Protein AF-A0A3R6RP19-F1 (afdb_monomer)

Radius of gyration: 42.98 Å; Cα contacts (8 Å, |Δi|>4): 257; chains: 1; bounding box: 66×77×139 Å

Mean predicted aligned error: 19.41 Å

Secondary structure (DSSP, 8-state):
-----------------------------------------S--S------S-------HHHHHHHHHHHHHHHHHHHHHHHHHHHHHHHHHHHHHHHHHHHHHHT-S-SSTT--EEEEEEEEEE--S-TTS----EEEEEEEEEE----S-GGGG-SS---EEEE-TT-SEEES-TT-TTTS--EEEEEGGGTTT-B-TTSPBPEE-TTT-TTPPP-SEEEEESS-SEEBS-TT-TTT----EEEEGGGSTTPEEPHHHH--

Sequence (263 aa):
MVFIWSGHMDMSKQKERHGGRLFCRCEKYKKGVQTSRRLWRLQKVVSRRVCLCVFQRGSLTLETSLVLPFLLCAVTAMLYVFVMTGFQAEKYRTLTQQAQTLAVTVGQGADEGDPYTRLYAYDQVTLPFAAFSFGSRSVVQRVVVRDWVGYTGESFSGDGEIFVYVTPKGEVYHRSRDCRYLNVSIQSIAAGQLDAARNWDGSRYTACVYCVKKEKPGAMVYITNYGTNYHNRKTCRGLKRTVMAIPYSQTGGMRCCQGCGGS

Foldseek 3Di:
DDDDDDDDDDDDDDDDDDDDDDDDDDDDDDDDDDDDDDDPPPDPDDDPPPDPPPPPPDDPVVVCVVVVVVVVVVVVVVVQVVVVVVVVVVVVVVQQVVLQVCLEPVADPPDPPAQKDKDKDWDFDDRPPCVDVPDTDIDIDMDIDGHDNDVDVVVPPPDPFQKWKDFPPDLAIASDCCQPVNDWPKDKDAPVCQQVDAAPVRAGADADVFACVVNDADRIWIDTNHDNYIHNDCPTPVRDTDMDIDGPVPSPPRHHDPSRVVD

Solvent-accessible surface area (backbone atoms only — not comparable to full-atom values): 17245 Å² total; per-residue (Å²): 142,83,89,85,83,87,83,85,87,82,91,83,89,86,90,85,92,84,90,81,89,82,90,83,90,86,84,91,84,85,89,85,89,78,88,83,88,88,87,77,83,91,81,91,76,87,82,84,79,76,75,91,76,76,83,69,84,70,56,74,65,60,59,47,65,59,48,51,60,54,50,51,49,51,53,52,50,53,52,49,53,50,55,52,52,52,56,51,50,54,58,51,48,55,54,46,51,51,41,52,51,46,17,60,70,65,57,72,36,100,47,102,81,45,62,51,37,73,45,78,47,81,43,72,51,68,62,95,63,65,90,51,88,68,70,75,44,81,45,79,47,78,45,79,37,69,39,51,77,74,89,44,84,70,78,44,73,75,62,93,66,56,60,28,37,34,35,96,88,52,70,42,36,27,70,50,76,74,36,70,93,68,41,80,60,76,46,81,44,48,46,88,49,49,85,75,44,56,25,81,87,68,45,66,61,41,80,26,78,84,63,30,74,89,56,77,84,40,75,50,28,36,37,33,56,80,49,56,43,35,31,57,46,92,81,30,75,90,74,51,78,68,77,44,80,42,50,55,90,72,51,80,82,48,45,68,29,73,89,50,61,82,109

pLDDT: mean 72.11, std 21.82, range [26.36, 93.94]

Structure (mmCIF, N/CA/C/O backbone):
data_AF-A0A3R6RP19-F1
#
_entry.id   AF-A0A3R6RP19-F1
#
loop_
_atom_site.group_PDB
_atom_site.id
_atom_site.type_symbol
_atom_site.label_atom_id
_atom_site.label_alt_id
_atom_site.label_comp_id
_atom_site.label_asym_id
_atom_site.label_entity_id
_atom_site.label_seq_id
_atom_site.pdbx_PDB_ins_code
_atom_site.Cartn_x
_atom_site.Cartn_y
_atom_site.Cartn_z
_atom_site.occupancy
_atom_site.B_iso_or_equiv
_atom_site.auth_seq_id
_atom_site.auth_comp_id
_atom_site.auth_asym_id
_atom_site.auth_atom_id
_atom_site.pdbx_PDB_model_num
ATOM 1 N N . MET A 1 1 ? 0.968 52.506 29.908 1.00 38.78 1 MET A N 1
ATOM 2 C CA . MET A 1 1 ? 0.495 51.419 30.791 1.00 38.78 1 MET A CA 1
ATOM 3 C C . MET A 1 1 ? 0.965 50.108 30.195 1.00 38.78 1 MET A C 1
ATOM 5 O O . MET A 1 1 ? 0.401 49.649 29.216 1.00 38.78 1 MET A O 1
ATOM 9 N N . VAL A 1 2 ? 2.073 49.592 30.716 1.00 32.09 2 VAL A N 1
ATOM 10 C CA 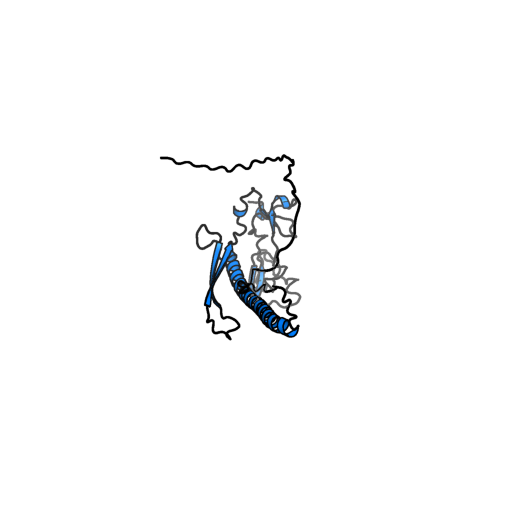. VAL A 1 2 ? 2.720 48.351 30.285 1.00 32.09 2 VAL A CA 1
ATOM 11 C C . VAL A 1 2 ? 2.847 47.527 31.558 1.00 32.09 2 VAL A C 1
ATOM 13 O O . VAL A 1 2 ? 3.563 47.934 32.469 1.00 32.09 2 VAL A O 1
ATOM 16 N N . PHE A 1 3 ? 2.090 46.438 31.660 1.00 31.00 3 PHE A N 1
ATOM 17 C CA . PHE A 1 3 ? 2.206 45.487 32.760 1.00 31.00 3 PHE A CA 1
ATOM 18 C C . PHE A 1 3 ? 2.910 44.242 32.228 1.00 31.00 3 PHE A C 1
ATOM 20 O O . PHE A 1 3 ? 2.330 43.437 31.507 1.00 31.00 3 PHE A O 1
ATOM 27 N N . ILE A 1 4 ? 4.195 44.146 32.561 1.00 35.00 4 ILE A N 1
ATOM 28 C CA . ILE A 1 4 ? 5.025 42.952 32.432 1.00 35.00 4 ILE A CA 1
ATOM 29 C C . ILE A 1 4 ? 4.955 42.249 33.786 1.00 35.00 4 ILE A C 1
ATOM 31 O O . ILE A 1 4 ? 5.292 42.854 34.804 1.00 35.00 4 ILE A O 1
ATOM 35 N N . TRP A 1 5 ? 4.554 40.980 33.809 1.00 29.28 5 TRP A N 1
ATOM 36 C CA . TRP A 1 5 ? 4.794 40.122 34.965 1.00 29.28 5 TRP A CA 1
ATOM 37 C C . TRP A 1 5 ? 5.275 38.750 34.497 1.00 29.28 5 TRP A C 1
ATOM 39 O O . TRP A 1 5 ? 4.495 37.883 34.112 1.00 29.28 5 TRP A O 1
ATOM 49 N N . SER A 1 6 ? 6.601 38.603 34.498 1.00 32.41 6 SER A N 1
ATOM 50 C CA . SER A 1 6 ? 7.308 37.328 34.427 1.00 32.41 6 SER A CA 1
ATOM 51 C C . SER A 1 6 ? 7.420 36.767 35.843 1.00 32.41 6 SER A C 1
ATOM 53 O O . SER A 1 6 ? 8.033 37.393 36.705 1.00 32.41 6 SER A O 1
ATOM 55 N N . GLY A 1 7 ? 6.837 35.593 36.080 1.00 32.16 7 GLY A N 1
ATOM 56 C CA . GLY A 1 7 ? 6.956 34.843 37.330 1.00 32.16 7 GLY A CA 1
ATOM 57 C C . GLY A 1 7 ? 7.737 33.554 37.107 1.00 32.16 7 GLY A C 1
ATOM 58 O O . GLY A 1 7 ? 7.168 32.537 36.726 1.00 32.16 7 GLY A O 1
ATOM 59 N N . HIS A 1 8 ? 9.046 33.627 37.328 1.00 30.91 8 HIS A N 1
ATOM 60 C CA . HIS A 1 8 ? 9.989 32.515 37.396 1.00 30.91 8 HIS A CA 1
ATOM 61 C C . HIS A 1 8 ? 9.826 31.825 38.763 1.00 30.91 8 HIS A C 1
ATOM 63 O O . HIS A 1 8 ? 10.010 32.467 39.794 1.00 30.91 8 HIS A O 1
ATOM 69 N N . MET A 1 9 ? 9.464 30.538 38.793 1.00 31.91 9 MET A N 1
ATOM 70 C CA . MET A 1 9 ? 9.495 29.722 40.017 1.00 31.91 9 MET A CA 1
ATOM 71 C C . MET A 1 9 ? 10.828 28.984 40.072 1.00 31.91 9 MET A C 1
ATOM 73 O O . MET A 1 9 ? 11.139 28.186 39.191 1.00 31.91 9 MET A O 1
ATOM 77 N N . ASP A 1 10 ? 11.618 29.315 41.085 1.00 32.62 10 ASP A N 1
ATOM 78 C CA . ASP A 1 10 ? 12.931 28.748 41.361 1.00 32.62 10 ASP A CA 1
ATOM 79 C C . ASP A 1 10 ? 12.809 27.728 42.504 1.00 32.62 10 ASP A C 1
ATOM 81 O O . ASP A 1 10 ? 12.126 27.968 43.504 1.00 32.62 10 ASP A O 1
ATOM 85 N N . MET A 1 11 ? 13.428 26.560 42.335 1.00 33.34 11 MET A N 1
ATOM 86 C CA . MET A 1 11 ? 13.422 25.460 43.300 1.00 33.34 11 MET A CA 1
ATOM 87 C C . MET A 1 11 ? 14.771 25.398 44.013 1.00 33.34 11 MET A C 1
ATOM 89 O O . MET A 1 11 ? 15.749 24.906 43.452 1.00 33.34 11 MET A O 1
ATOM 93 N N . SER A 1 12 ? 14.816 25.803 45.283 1.00 34.00 12 SER A N 1
ATOM 94 C CA . SER A 1 12 ? 15.999 25.648 46.136 1.00 34.00 12 SER A CA 1
ATOM 95 C C . SER A 1 12 ? 15.703 24.865 47.427 1.00 34.00 12 SER A C 1
ATOM 97 O O . SER A 1 12 ? 14.666 24.999 48.073 1.00 34.00 12 SER A O 1
ATOM 99 N N . LYS A 1 13 ? 16.639 23.962 47.746 1.00 36.19 13 LYS A N 1
ATOM 100 C CA . LYS A 1 13 ? 16.716 23.046 48.901 1.00 36.19 13 LYS A CA 1
ATOM 101 C C . LYS A 1 13 ? 17.296 23.727 50.153 1.00 36.19 13 LYS A C 1
ATOM 103 O O . LYS A 1 13 ? 18.247 24.477 50.001 1.00 36.19 13 LYS A O 1
ATOM 108 N N . GLN A 1 14 ? 16.893 23.270 51.353 1.00 31.48 14 GLN A N 1
ATOM 109 C CA . GLN A 1 14 ? 17.701 22.927 52.571 1.00 31.48 14 GLN A CA 1
ATOM 110 C C . GLN A 1 14 ? 16.718 22.712 53.754 1.00 31.48 14 GLN A C 1
ATOM 112 O O . GLN A 1 14 ? 15.735 23.434 53.819 1.00 31.48 14 GLN A O 1
ATOM 117 N N . LYS A 1 15 ? 16.707 21.687 54.633 1.00 29.16 15 LYS A N 1
ATOM 118 C CA . LYS A 1 15 ? 17.634 20.873 55.472 1.00 29.16 15 LYS A CA 1
ATOM 119 C C . LYS A 1 15 ? 17.877 21.431 56.905 1.00 29.16 15 LYS A C 1
ATOM 121 O O . LYS A 1 15 ? 18.399 22.522 57.047 1.00 29.16 15 LYS A O 1
ATOM 126 N N . GLU A 1 16 ? 17.618 20.548 57.893 1.00 30.91 16 GLU A N 1
ATOM 127 C CA . GLU A 1 16 ? 18.016 20.479 59.337 1.00 30.91 16 GLU A CA 1
ATOM 128 C C . GLU A 1 16 ? 17.039 21.070 60.383 1.00 30.91 16 GLU A C 1
ATOM 130 O O . GLU A 1 16 ? 16.573 22.185 60.223 1.00 30.91 16 GLU A O 1
ATOM 135 N N . ARG A 1 17 ? 16.455 20.317 61.344 1.00 30.88 17 ARG A N 1
ATOM 136 C CA . ARG A 1 17 ? 16.905 19.520 62.532 1.00 30.88 17 ARG A CA 1
ATOM 137 C C . ARG A 1 17 ? 17.473 20.355 63.699 1.00 30.88 17 ARG A C 1
ATOM 139 O O . ARG A 1 17 ? 18.487 20.997 63.510 1.00 30.88 17 ARG A O 1
ATOM 146 N N . HIS A 1 18 ? 16.857 20.249 64.892 1.00 30.84 18 HIS A N 1
ATOM 147 C CA . HIS A 1 18 ? 17.431 20.050 66.255 1.00 30.84 18 HIS A CA 1
ATOM 148 C C . HIS A 1 18 ? 16.372 20.388 67.335 1.00 30.84 18 HIS A C 1
ATOM 150 O O . HIS A 1 18 ? 15.745 21.433 67.261 1.00 30.84 18 HIS A O 1
ATOM 156 N N . GLY A 1 19 ? 16.003 19.460 68.234 1.00 27.56 19 GLY A N 1
ATOM 157 C CA . GLY A 1 19 ? 16.476 19.377 69.639 1.00 27.56 19 GLY A CA 1
ATOM 158 C C . GLY A 1 19 ? 15.313 19.770 70.579 1.00 27.56 19 GLY A C 1
ATOM 159 O O . GLY A 1 19 ? 14.491 20.574 70.182 1.00 27.56 19 GLY A O 1
ATOM 160 N N . GLY A 1 20 ? 15.057 19.261 71.784 1.00 28.67 20 GLY A N 1
ATOM 161 C CA . GLY A 1 20 ? 15.693 18.343 72.722 1.00 28.67 20 GLY A CA 1
ATOM 162 C C . GLY A 1 20 ? 14.785 18.259 73.976 1.00 28.67 20 GLY A C 1
ATOM 163 O O . GLY A 1 20 ? 13.906 19.091 74.172 1.00 28.67 20 GLY A O 1
ATOM 164 N N . ARG A 1 21 ? 14.968 17.210 74.787 1.00 29.67 21 ARG A N 1
ATOM 165 C CA . ARG A 1 21 ? 14.274 16.894 76.059 1.00 29.67 21 ARG A CA 1
ATOM 166 C C . ARG A 1 21 ? 14.406 17.994 77.130 1.00 29.67 21 ARG A C 1
ATOM 168 O O . ARG A 1 21 ? 15.462 18.603 77.174 1.00 29.67 21 ARG A O 1
ATOM 175 N N . LEU A 1 22 ? 13.458 18.079 78.083 1.00 28.66 22 LEU A N 1
ATOM 176 C CA . LEU A 1 22 ? 13.663 17.853 79.540 1.00 28.66 22 LEU A CA 1
ATOM 177 C C . LEU A 1 22 ? 12.384 18.120 80.385 1.00 28.66 22 LEU A C 1
ATOM 179 O O . LEU A 1 22 ? 11.788 19.183 80.310 1.00 28.66 22 LEU A O 1
ATOM 183 N N . PHE A 1 23 ? 12.000 17.096 81.163 1.00 26.88 23 PHE A N 1
ATOM 184 C CA . PHE A 1 23 ? 11.537 17.067 82.570 1.00 26.88 23 PHE A CA 1
ATOM 185 C C . PHE A 1 23 ? 10.756 18.233 83.223 1.00 26.88 23 PHE A C 1
ATOM 187 O O . PHE A 1 23 ? 11.254 19.347 83.309 1.00 26.88 23 PHE A O 1
ATOM 194 N N . CYS A 1 24 ? 9.623 17.891 83.867 1.00 26.36 24 CYS A N 1
ATOM 195 C CA . CYS A 1 24 ? 9.337 17.985 85.326 1.00 26.36 24 CYS A CA 1
ATOM 196 C C . CYS A 1 24 ? 7.811 17.896 85.562 1.00 26.36 24 CYS A C 1
ATOM 198 O O . CYS A 1 24 ? 7.044 18.681 85.025 1.00 26.36 24 CYS A O 1
ATOM 200 N N . ARG A 1 25 ? 7.312 16.793 86.140 1.00 27.89 25 ARG A N 1
ATOM 201 C CA . ARG A 1 25 ? 6.959 16.592 87.566 1.00 27.89 25 ARG A CA 1
ATOM 202 C C . ARG A 1 25 ? 5.734 17.405 88.016 1.00 27.89 25 ARG A C 1
ATOM 204 O O . ARG A 1 25 ? 5.819 18.610 88.185 1.00 27.89 25 ARG A O 1
ATOM 211 N N . CYS A 1 26 ? 4.647 16.704 88.348 1.00 28.66 26 CYS A N 1
ATOM 212 C CA . CYS A 1 26 ? 3.711 17.158 89.374 1.00 28.66 26 CYS A CA 1
ATOM 213 C C . CYS A 1 26 ? 3.216 15.968 90.210 1.00 28.66 26 CYS A C 1
ATOM 215 O O . CYS A 1 26 ? 3.131 14.830 89.750 1.00 28.66 26 CYS A O 1
ATOM 217 N N . GLU A 1 27 ? 3.030 16.263 91.485 1.00 30.73 27 GLU A N 1
ATOM 218 C CA . GLU A 1 27 ? 3.174 15.402 92.650 1.00 30.73 27 GLU A CA 1
ATOM 219 C C . GLU A 1 27 ? 1.936 14.562 92.981 1.00 30.73 27 GLU A C 1
ATOM 221 O O . GLU A 1 27 ? 0.798 14.953 92.730 1.00 30.73 27 GLU A O 1
ATOM 226 N N . LYS A 1 28 ? 2.165 13.405 93.614 1.00 36.44 28 LYS A N 1
ATOM 227 C CA . LYS A 1 28 ? 1.124 12.619 94.285 1.00 36.44 28 LYS A CA 1
ATOM 228 C C . LYS A 1 28 ? 0.928 13.141 95.708 1.00 36.44 28 LYS A C 1
ATOM 230 O O . LYS A 1 28 ? 1.897 13.199 96.458 1.00 36.44 28 LYS A O 1
ATOM 235 N N . TYR A 1 29 ? -0.324 13.327 96.121 1.00 28.28 29 TYR A N 1
ATOM 236 C CA . TYR A 1 29 ? -0.709 13.350 97.534 1.00 28.28 29 TYR A CA 1
ATOM 237 C C . TYR A 1 29 ? -1.740 12.243 97.811 1.00 28.28 29 TYR A C 1
ATOM 239 O O . TYR A 1 29 ? -2.631 11.992 97.001 1.00 28.28 29 TYR A O 1
ATOM 247 N N . LYS A 1 30 ? -1.566 11.515 98.921 1.00 38.97 30 LYS A N 1
ATOM 248 C CA . LYS A 1 30 ? -2.362 10.344 99.340 1.00 38.97 30 LYS A CA 1
ATOM 249 C C . LYS A 1 30 ? -3.091 10.618 100.665 1.00 38.97 30 LYS A C 1
ATOM 251 O O . LYS A 1 30 ? -2.574 11.359 101.492 1.00 38.97 30 LYS A O 1
ATOM 256 N N . LYS A 1 31 ? -4.105 9.765 100.904 1.00 36.97 31 LYS A N 1
ATOM 257 C CA . LYS A 1 31 ? -4.820 9.417 102.162 1.00 36.97 31 LYS A CA 1
ATOM 258 C C . LYS A 1 31 ? -6.004 10.350 102.453 1.00 36.97 31 LYS A C 1
ATOM 260 O O . LYS A 1 31 ? -5.853 11.550 102.348 1.00 36.97 31 LYS A O 1
ATOM 265 N N . GLY A 1 32 ? -7.201 9.903 102.825 1.00 33.62 32 GLY A N 1
ATOM 266 C CA . GLY A 1 32 ? -7.778 8.598 103.158 1.00 33.62 32 GLY A CA 1
ATOM 267 C C . GLY A 1 32 ? -9.104 8.848 103.911 1.00 33.62 32 GLY A C 1
ATOM 268 O O . GLY A 1 32 ? -9.459 10.000 104.130 1.00 33.62 32 GLY A O 1
ATOM 269 N N . VAL A 1 33 ? -9.742 7.775 104.393 1.00 35.97 33 VAL A N 1
ATOM 270 C CA . VAL A 1 33 ? -10.816 7.728 105.419 1.00 35.97 33 VAL A CA 1
ATOM 271 C C . VAL A 1 33 ? -12.257 7.496 104.921 1.00 35.97 33 VAL A C 1
ATOM 273 O O . VAL A 1 33 ? -12.669 7.847 103.822 1.00 35.97 33 VAL A O 1
ATOM 276 N N . GLN A 1 34 ? -12.939 6.726 105.763 1.00 36.78 34 GLN A N 1
ATOM 277 C CA . GLN A 1 34 ? -14.041 5.798 105.589 1.00 36.78 34 GLN A CA 1
ATOM 278 C C . GLN A 1 34 ? -15.442 6.424 105.720 1.00 36.78 34 GLN A C 1
ATOM 280 O O . GLN A 1 34 ? -15.638 7.422 106.399 1.00 36.78 34 GLN A O 1
ATOM 285 N N . THR A 1 35 ? -16.414 5.688 105.163 1.00 35.22 35 THR A N 1
ATOM 286 C CA . THR A 1 35 ? -17.796 5.471 105.645 1.00 35.22 35 THR A CA 1
ATOM 287 C C . THR A 1 35 ? -18.721 6.660 105.916 1.00 35.22 35 THR A C 1
ATOM 289 O O . THR A 1 35 ? -18.584 7.364 106.904 1.00 35.22 35 THR A O 1
ATOM 292 N N . SER A 1 36 ? -19.850 6.670 105.201 1.00 32.50 36 SER A N 1
ATOM 293 C CA . SER A 1 36 ? -21.175 6.692 105.833 1.00 32.50 36 SER A CA 1
ATOM 294 C C . SER A 1 36 ? -22.233 6.192 104.844 1.00 32.50 36 SER A C 1
ATOM 296 O O . SER A 1 36 ? -22.362 6.685 103.724 1.00 32.50 36 SER A O 1
ATOM 298 N N . ARG A 1 37 ? -22.956 5.143 105.246 1.00 44.25 37 ARG A N 1
ATOM 299 C CA . ARG A 1 37 ? -24.153 4.637 104.568 1.00 44.25 37 ARG A CA 1
ATOM 300 C C . ARG A 1 37 ? -25.342 5.492 105.004 1.00 44.25 37 ARG A C 1
ATOM 302 O O . ARG A 1 37 ? -25.483 5.749 106.192 1.00 44.25 37 ARG A O 1
ATOM 309 N N . ARG A 1 38 ? -26.261 5.712 104.057 1.00 45.50 38 ARG A N 1
ATOM 310 C CA . ARG A 1 38 ? -27.589 6.356 104.163 1.00 45.50 38 ARG A CA 1
ATOM 311 C C . ARG A 1 38 ? -27.572 7.843 103.830 1.00 45.50 38 ARG A C 1
ATOM 313 O O . ARG A 1 38 ? -27.386 8.667 104.707 1.00 45.50 38 ARG A O 1
ATOM 320 N N . LEU A 1 39 ? -27.853 8.140 102.561 1.00 44.59 39 LEU A N 1
ATOM 321 C CA . LEU A 1 39 ? -28.851 9.130 102.117 1.00 44.59 39 LEU A CA 1
ATOM 322 C C . LEU A 1 39 ? -28.759 9.303 100.596 1.00 44.59 39 LEU A C 1
ATOM 324 O O . LEU A 1 39 ? -28.395 10.352 100.105 1.00 44.59 39 LEU A O 1
ATOM 328 N N . TRP A 1 40 ? -29.074 8.247 99.843 1.00 32.31 40 TRP A N 1
ATOM 329 C CA . TRP A 1 40 ? -29.424 8.363 98.420 1.00 32.31 40 TRP A CA 1
ATOM 330 C C . TRP A 1 40 ? -30.496 7.313 98.087 1.00 32.31 40 TRP A C 1
ATOM 332 O O . TRP A 1 40 ? -30.323 6.426 97.254 1.00 32.31 40 TRP A O 1
ATOM 342 N N . ARG A 1 41 ? -31.627 7.382 98.805 1.00 41.03 41 ARG A N 1
ATOM 343 C CA . ARG A 1 41 ? -32.920 7.113 98.162 1.00 41.03 41 ARG A CA 1
ATOM 344 C C . ARG A 1 41 ? -33.222 8.368 97.346 1.00 41.03 41 ARG A C 1
ATOM 346 O O . ARG A 1 41 ? -33.047 9.453 97.882 1.00 41.03 41 ARG A O 1
ATOM 353 N N . LEU A 1 42 ? -33.686 8.182 96.111 1.00 45.59 42 LEU A N 1
ATOM 354 C CA . LEU A 1 42 ? -34.043 9.217 95.124 1.00 45.59 42 LEU A CA 1
ATOM 355 C C . LEU A 1 42 ? -32.910 9.710 94.207 1.00 45.59 42 LEU A C 1
ATOM 357 O O . LEU A 1 42 ? -32.713 10.905 94.091 1.00 45.59 42 LEU A O 1
ATOM 361 N N . GLN A 1 43 ? -32.226 8.803 93.494 1.00 36.47 43 GLN A N 1
ATOM 362 C CA . GLN A 1 43 ? -31.866 9.031 92.077 1.00 36.47 43 GLN A CA 1
ATOM 363 C C . GLN A 1 43 ? -31.382 7.727 91.413 1.00 36.47 43 GLN A C 1
ATOM 365 O O . GLN A 1 43 ? -30.199 7.511 91.170 1.00 36.47 43 GLN A O 1
ATOM 370 N N . LYS A 1 44 ? -32.303 6.801 91.134 1.00 35.53 44 LYS A N 1
ATOM 371 C CA . LYS A 1 44 ? -32.051 5.682 90.208 1.00 35.53 44 LYS A CA 1
ATOM 372 C C . LYS A 1 44 ? -33.152 5.645 89.158 1.00 35.53 44 LYS A C 1
ATOM 374 O O . LYS A 1 44 ? -33.992 4.756 89.142 1.00 35.53 44 LYS A O 1
ATOM 379 N N . VAL A 1 45 ? -33.122 6.639 88.281 1.00 44.84 45 VAL A N 1
ATOM 380 C CA . VAL A 1 45 ? -33.787 6.605 86.981 1.00 44.84 45 VAL A CA 1
ATOM 381 C C . VAL A 1 45 ? -32.739 7.046 85.961 1.00 44.84 45 VAL A C 1
ATOM 383 O O . VAL A 1 45 ? -32.151 8.112 86.085 1.00 44.84 45 VAL A O 1
ATOM 386 N N . VAL A 1 46 ? -32.487 6.148 85.005 1.00 47.81 46 VAL A N 1
ATOM 387 C CA . VAL A 1 46 ? -31.663 6.301 83.795 1.00 47.81 46 VAL A CA 1
ATOM 388 C C . VAL A 1 46 ? -30.144 6.397 84.007 1.00 47.81 46 VAL A C 1
ATOM 390 O O . VAL A 1 46 ? -29.522 7.449 83.994 1.00 47.81 46 VAL A O 1
ATOM 393 N N . SER A 1 47 ? -29.507 5.227 84.043 1.00 36.72 47 SER A N 1
ATOM 394 C CA . SER A 1 47 ? -28.242 5.033 83.327 1.00 36.72 47 SER A CA 1
ATOM 395 C C . SER A 1 47 ? -28.238 3.617 82.759 1.00 36.72 47 SER A C 1
ATOM 397 O O . SER A 1 47 ? -27.770 2.658 83.374 1.00 36.72 47 SER A O 1
ATOM 399 N N . ARG A 1 48 ? -28.864 3.472 81.587 1.00 37.94 48 ARG A N 1
ATOM 400 C CA . ARG A 1 48 ? -28.708 2.295 80.732 1.00 37.94 48 ARG A CA 1
ATOM 401 C C . ARG A 1 48 ? -27.271 2.339 80.204 1.00 37.94 48 ARG A C 1
ATOM 403 O O . ARG A 1 48 ? -26.993 3.031 79.232 1.00 37.94 48 ARG A O 1
ATOM 410 N N . ARG A 1 49 ? -26.349 1.609 80.834 1.00 38.12 49 ARG A N 1
ATOM 411 C CA . ARG A 1 49 ? -25.136 1.180 80.131 1.00 38.12 49 ARG A CA 1
ATOM 412 C C . ARG A 1 49 ? -25.558 0.069 79.180 1.00 38.12 49 ARG A C 1
ATOM 414 O O . ARG A 1 49 ? -25.725 -1.072 79.601 1.00 38.12 49 ARG A O 1
ATOM 421 N N . VAL A 1 50 ? -25.791 0.411 77.918 1.00 39.19 50 VAL A N 1
ATOM 422 C CA . VAL A 1 50 ? -25.863 -0.595 76.860 1.00 39.19 50 VAL A CA 1
ATOM 423 C C . VAL A 1 50 ? -24.424 -1.015 76.584 1.00 39.19 50 VAL A C 1
ATOM 425 O O . VAL A 1 50 ? -23.608 -0.225 76.119 1.00 39.19 50 VAL A O 1
ATOM 428 N N . CYS A 1 51 ? -24.100 -2.245 76.970 1.00 37.38 51 CYS A N 1
ATOM 429 C CA . CYS A 1 51 ? -22.879 -2.922 76.568 1.00 37.38 51 CYS A CA 1
ATOM 430 C C . CYS A 1 51 ? -22.890 -3.053 75.037 1.00 37.38 51 CYS A C 1
ATOM 432 O O . CYS A 1 51 ? -23.776 -3.706 74.491 1.00 37.38 51 CYS A O 1
ATOM 434 N N . LEU A 1 52 ? -21.927 -2.440 74.346 1.00 41.12 52 LEU A N 1
ATOM 435 C CA . LEU A 1 52 ? -21.758 -2.528 72.888 1.00 41.12 52 LEU A CA 1
ATOM 436 C C . LEU A 1 52 ? -20.995 -3.801 72.472 1.00 41.12 52 LEU A C 1
ATOM 438 O O . LEU A 1 52 ? -20.216 -3.796 71.528 1.00 41.12 52 LEU A O 1
ATOM 442 N N . CYS A 1 53 ? -21.209 -4.902 73.193 1.00 47.88 53 CYS A N 1
ATOM 443 C CA . CYS A 1 53 ? -20.618 -6.203 72.893 1.00 47.88 53 CYS A CA 1
ATOM 444 C C . CYS A 1 53 ? -21.732 -7.235 72.711 1.00 47.88 53 CYS A C 1
ATOM 446 O O . CYS A 1 53 ? -21.861 -8.180 73.485 1.00 47.88 53 CYS A O 1
ATOM 448 N N . VAL A 1 54 ? -22.551 -7.043 71.677 1.00 43.38 54 VAL A N 1
ATOM 449 C CA . VAL A 1 54 ? -23.306 -8.137 71.063 1.00 43.38 54 VAL A CA 1
ATOM 450 C C . VAL A 1 54 ? -22.515 -8.538 69.826 1.00 43.38 54 VAL A C 1
ATOM 452 O O . VAL A 1 54 ? -22.759 -8.052 68.728 1.00 43.38 54 VAL A O 1
ATOM 455 N N . PHE A 1 55 ? -21.524 -9.412 70.008 1.00 52.50 55 PHE A N 1
ATOM 456 C CA . PHE A 1 55 ? -21.050 -10.238 68.903 1.00 52.50 55 PHE A CA 1
ATOM 457 C C . PHE A 1 55 ? -22.142 -11.288 68.688 1.00 52.50 55 PHE A C 1
ATOM 459 O O . PHE A 1 55 ? -22.137 -12.365 69.288 1.00 52.50 55 PHE A O 1
ATOM 466 N N . GLN A 1 56 ? -23.182 -10.899 67.954 1.00 51.44 56 GLN A N 1
ATOM 467 C CA . GLN A 1 56 ? -24.259 -11.800 67.585 1.00 51.44 56 GLN A CA 1
ATOM 468 C C . GLN A 1 56 ? -23.630 -12.868 66.688 1.00 51.44 56 GLN A C 1
ATOM 470 O O . GLN A 1 56 ? -23.097 -12.548 65.630 1.00 51.44 56 GLN A O 1
ATOM 475 N N . ARG A 1 57 ? -23.648 -14.134 67.121 1.00 56.19 57 ARG A N 1
ATOM 476 C CA . ARG A 1 57 ? -23.396 -15.276 66.235 1.00 56.19 57 ARG A CA 1
ATOM 477 C C . ARG A 1 57 ? -24.479 -15.250 65.155 1.00 56.19 57 ARG A C 1
ATOM 479 O O . ARG A 1 57 ? -25.588 -15.727 65.387 1.00 56.19 57 ARG A O 1
ATOM 486 N N . GLY A 1 58 ? -24.178 -14.627 64.021 1.00 62.34 58 GLY A N 1
ATOM 487 C CA . GLY A 1 58 ? -24.984 -14.733 62.816 1.00 62.34 58 GLY A CA 1
ATOM 488 C C . GLY A 1 58 ? -24.956 -16.176 62.328 1.00 62.34 58 GLY A C 1
ATOM 489 O O . GLY A 1 58 ? -23.917 -16.836 62.365 1.00 62.34 58 GLY A O 1
ATOM 490 N N . SER A 1 59 ? -26.108 -16.701 61.916 1.00 72.56 59 SER A N 1
ATOM 491 C CA . SER A 1 59 ? -26.142 -17.975 61.203 1.00 72.56 59 SER A CA 1
ATOM 492 C C . SER A 1 59 ? -25.334 -17.818 59.914 1.00 72.56 59 SER A C 1
ATOM 494 O O . SER A 1 59 ? -25.608 -16.892 59.150 1.00 72.56 59 SER A O 1
ATOM 496 N N . LEU A 1 60 ? -24.397 -18.731 59.638 1.00 75.19 60 LEU A N 1
ATOM 497 C CA . LEU A 1 60 ? -23.628 -18.786 58.380 1.00 75.19 60 LEU A CA 1
ATOM 498 C C . LEU A 1 60 ? -24.531 -18.685 57.131 1.00 75.19 60 LEU A C 1
ATOM 500 O O . LEU A 1 60 ? -24.099 -18.228 56.075 1.00 75.19 60 LEU A O 1
ATOM 504 N N . THR A 1 61 ? -25.803 -19.072 57.257 1.00 83.88 61 THR A N 1
ATOM 505 C CA . THR A 1 61 ? -26.817 -18.983 56.199 1.00 83.88 61 THR A CA 1
ATOM 506 C C . THR A 1 61 ? -27.336 -17.561 55.938 1.00 83.88 61 THR A C 1
ATOM 508 O O . THR A 1 61 ? -27.673 -17.239 54.803 1.00 83.88 61 THR A O 1
ATOM 511 N N . LEU A 1 62 ? -27.390 -16.685 56.951 1.00 78.75 62 LEU A N 1
ATOM 512 C CA . LEU A 1 62 ? -27.871 -15.304 56.797 1.00 78.75 62 LEU A CA 1
ATOM 513 C C . LEU A 1 62 ? -26.825 -14.422 56.118 1.00 78.75 62 LEU A C 1
ATOM 515 O O . LEU A 1 62 ? -27.156 -13.663 55.210 1.00 78.75 62 LEU A O 1
ATOM 519 N N . GLU A 1 63 ? -25.560 -14.570 56.505 1.00 81.75 63 GLU A N 1
ATOM 520 C CA . GLU A 1 63 ? -24.454 -13.831 55.891 1.00 81.75 63 GLU A CA 1
ATOM 521 C C . GLU A 1 63 ? -24.306 -14.210 54.409 1.00 81.75 63 GLU A C 1
ATOM 523 O O . GLU A 1 63 ? -24.228 -13.342 53.541 1.00 81.75 63 GLU A O 1
ATOM 528 N N . THR A 1 64 ? -24.391 -15.504 54.085 1.00 87.56 64 THR A N 1
ATOM 529 C CA . THR A 1 64 ? -24.338 -15.980 52.692 1.00 87.56 64 THR A CA 1
ATOM 530 C C . THR A 1 64 ? -25.543 -15.543 51.854 1.00 87.56 64 THR A C 1
ATOM 532 O O . THR A 1 64 ? -25.363 -15.210 50.683 1.00 87.56 64 THR A O 1
ATOM 535 N N . SER A 1 65 ? -26.748 -15.456 52.434 1.00 87.75 65 SER A N 1
ATOM 536 C CA . SER A 1 65 ? -27.959 -15.018 51.714 1.00 87.75 65 SER A CA 1
ATOM 537 C C . SER A 1 65 ? -27.896 -13.575 51.191 1.00 87.75 65 SER A C 1
ATOM 539 O O . SER A 1 65 ? -28.561 -13.257 50.209 1.00 87.75 65 SER A O 1
ATOM 541 N N . LEU A 1 66 ? -27.064 -12.720 51.799 1.00 83.75 66 LEU A N 1
ATOM 542 C CA . LEU A 1 66 ? -26.827 -11.340 51.358 1.00 83.75 66 LEU A CA 1
ATOM 543 C C . LEU A 1 66 ? -25.591 -11.217 50.455 1.00 83.75 66 LEU A C 1
ATOM 545 O O . LEU A 1 66 ? -25.565 -10.386 49.548 1.00 83.75 66 LEU A O 1
ATOM 549 N N . VAL A 1 67 ? -24.576 -12.060 50.661 1.00 91.69 67 VAL A N 1
ATOM 550 C CA . VAL A 1 67 ? -23.338 -12.043 49.864 1.00 91.69 67 VAL A CA 1
ATOM 551 C C . VAL A 1 67 ? -23.554 -12.616 48.462 1.00 91.69 67 VAL A C 1
ATOM 553 O O . VAL A 1 67 ? -23.056 -12.051 47.490 1.00 91.69 67 VAL A O 1
ATOM 556 N N . LEU A 1 68 ? -24.322 -13.702 48.327 1.00 88.94 68 LEU A N 1
ATOM 557 C CA . LEU A 1 68 ? -24.612 -14.331 47.034 1.00 88.94 68 LEU A CA 1
ATOM 558 C C . LEU A 1 68 ? -25.285 -13.389 46.016 1.00 88.94 68 LEU A C 1
ATOM 560 O O . LEU A 1 68 ? -24.781 -13.310 44.896 1.00 88.94 68 LEU A O 1
ATOM 564 N N . PRO A 1 69 ? -26.359 -12.639 46.337 1.00 90.06 69 PRO A N 1
ATOM 565 C CA . PRO A 1 69 ? -26.968 -11.723 45.371 1.00 90.06 69 PRO A CA 1
ATOM 566 C C . PRO A 1 69 ? -26.033 -10.575 44.977 1.00 90.06 69 PRO A C 1
ATOM 568 O O . PRO A 1 69 ? -26.026 -10.177 43.813 1.00 90.06 69 PRO A O 1
ATOM 571 N N . PHE A 1 70 ? -25.199 -10.075 45.896 1.00 88.69 70 PHE A N 1
ATOM 572 C CA . PHE A 1 70 ? -24.192 -9.066 45.561 1.00 88.69 70 PHE A CA 1
ATOM 573 C C . PHE A 1 70 ? -23.116 -9.629 44.627 1.00 88.69 70 PHE A C 1
ATOM 575 O O . PHE A 1 70 ? -22.751 -8.987 43.645 1.00 88.69 70 PHE A O 1
ATOM 582 N N . LEU A 1 71 ? -22.649 -10.851 44.891 1.00 90.88 71 LEU A N 1
ATOM 583 C CA . LEU A 1 71 ? -21.658 -11.528 44.061 1.00 90.88 71 LEU A CA 1
ATOM 584 C C . LEU A 1 71 ? -22.200 -11.823 42.657 1.00 90.88 71 LEU A C 1
ATOM 586 O O . LEU A 1 71 ? -21.523 -11.548 41.670 1.00 90.88 71 LEU A O 1
ATOM 590 N N . LEU A 1 72 ? -23.437 -12.310 42.550 1.00 89.75 72 LEU A N 1
ATOM 591 C CA . LEU A 1 72 ? -24.100 -12.516 41.261 1.00 89.75 72 LEU A CA 1
ATOM 592 C C . LEU A 1 72 ? -24.277 -11.192 40.509 1.00 89.75 72 LEU A C 1
ATOM 594 O O . LEU A 1 72 ? -23.944 -11.112 39.328 1.00 89.75 72 LEU A O 1
ATOM 598 N N . CYS A 1 73 ? -24.713 -10.133 41.197 1.00 88.25 73 CYS A N 1
ATOM 599 C CA . CYS A 1 73 ? -24.814 -8.797 40.614 1.00 88.25 73 CYS A CA 1
ATOM 600 C C . CYS A 1 73 ? -23.451 -8.313 40.088 1.00 88.25 73 CYS A C 1
ATOM 602 O O . CYS A 1 73 ? -23.345 -7.899 38.935 1.00 88.25 73 CYS A O 1
ATOM 604 N N . ALA A 1 74 ? -22.381 -8.467 40.869 1.00 91.69 74 ALA A N 1
ATOM 605 C CA . ALA A 1 74 ? -21.032 -8.086 40.465 1.00 91.69 74 ALA A CA 1
ATOM 606 C C . ALA A 1 74 ? -20.537 -8.863 39.231 1.00 91.69 74 ALA A C 1
ATOM 608 O O . ALA A 1 74 ? -20.008 -8.258 38.298 1.00 91.69 74 ALA A O 1
ATOM 609 N N . VAL A 1 75 ? -20.752 -10.184 39.181 1.00 93.19 75 VAL A N 1
ATOM 610 C CA . VAL A 1 75 ? -20.378 -11.012 38.020 1.00 93.19 75 VAL A CA 1
ATOM 611 C C . VAL A 1 75 ? -21.175 -10.603 36.780 1.00 93.19 75 VAL A C 1
ATOM 613 O O . VAL A 1 75 ? -20.591 -10.417 35.714 1.00 93.19 75 VAL A O 1
ATOM 616 N N . THR A 1 76 ? -22.488 -10.387 36.906 1.00 87.00 76 THR A N 1
ATOM 617 C CA . THR A 1 76 ? -23.313 -9.919 35.778 1.00 87.00 76 THR A CA 1
ATOM 618 C C . THR A 1 76 ? -22.898 -8.531 35.288 1.00 87.00 76 THR A C 1
ATOM 620 O O . THR A 1 76 ? -22.833 -8.314 34.080 1.00 87.00 76 THR A O 1
ATOM 623 N N . ALA A 1 77 ? -22.527 -7.615 36.189 1.00 87.38 77 ALA A N 1
ATOM 624 C CA . ALA A 1 77 ? -22.014 -6.296 35.832 1.00 87.38 77 ALA A CA 1
ATOM 625 C C . ALA A 1 77 ? -20.660 -6.379 35.108 1.00 87.38 77 ALA A C 1
ATOM 627 O O . ALA A 1 77 ? -20.449 -5.680 34.117 1.00 87.38 77 ALA A O 1
ATOM 628 N N . MET A 1 78 ? -19.754 -7.263 35.541 1.00 90.25 78 MET A N 1
ATOM 629 C CA . MET A 1 78 ? -18.494 -7.497 34.826 1.00 90.25 78 MET A CA 1
ATOM 630 C C . MET A 1 78 ? -18.729 -8.063 33.422 1.00 90.25 78 MET A C 1
ATOM 632 O O . MET A 1 78 ? -18.149 -7.563 32.457 1.00 90.25 78 MET A O 1
ATOM 636 N N . LEU A 1 79 ? -19.613 -9.057 33.284 1.00 87.56 79 LEU A N 1
ATOM 637 C CA . LEU A 1 79 ? -19.979 -9.614 31.978 1.00 87.56 79 LEU A CA 1
ATOM 638 C C . LEU A 1 79 ? -20.640 -8.560 31.077 1.00 87.56 79 LEU A C 1
ATOM 640 O O . LEU A 1 79 ? -20.339 -8.500 29.886 1.00 87.56 79 LEU A O 1
ATOM 644 N N . TYR A 1 80 ? -21.471 -7.680 31.643 1.00 84.56 80 TYR A N 1
ATOM 645 C CA . TYR A 1 80 ? -22.083 -6.559 30.929 1.00 84.56 80 TYR A CA 1
ATOM 646 C C . TYR A 1 80 ? -21.024 -5.620 30.346 1.00 84.56 80 TYR A C 1
ATOM 648 O O . TYR A 1 80 ? -21.050 -5.312 29.154 1.00 84.56 80 TYR A O 1
ATOM 656 N N . VAL A 1 81 ? -20.058 -5.193 31.166 1.00 85.44 81 VAL A N 1
ATOM 657 C CA . VAL A 1 81 ? -18.968 -4.318 30.713 1.00 85.44 81 VAL A CA 1
ATOM 658 C C . VAL A 1 81 ? -18.144 -5.009 29.626 1.00 85.44 81 VAL A C 1
ATOM 660 O O . VAL A 1 81 ? -17.807 -4.376 28.627 1.00 85.44 81 VAL A O 1
ATOM 663 N N . PHE A 1 82 ? -17.871 -6.308 29.758 1.00 89.06 82 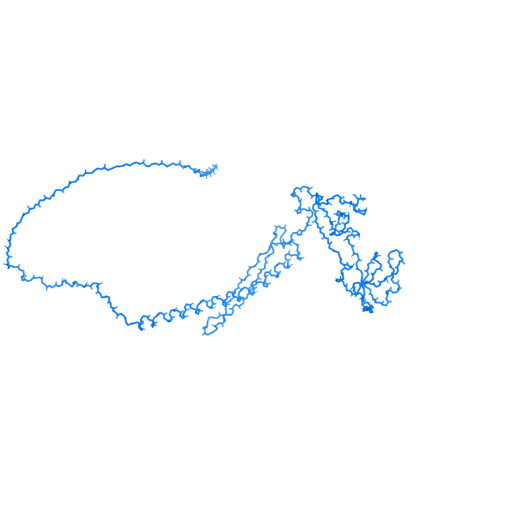PHE A N 1
ATOM 664 C CA . PHE A 1 82 ? -17.124 -7.060 28.750 1.00 89.06 82 PHE A CA 1
ATOM 665 C C . PHE A 1 82 ? -17.851 -7.121 27.396 1.00 89.06 82 PHE A C 1
ATOM 667 O O . PHE A 1 82 ? -17.269 -6.785 26.366 1.00 89.06 82 PHE A O 1
ATOM 674 N N . VAL A 1 83 ? -19.142 -7.467 27.384 1.00 84.31 83 VAL A N 1
ATOM 675 C CA . VAL A 1 83 ? -19.947 -7.504 26.149 1.00 84.31 83 VAL A CA 1
ATOM 676 C C . VAL A 1 83 ? -20.034 -6.118 25.503 1.00 84.31 83 VAL A C 1
ATOM 678 O O . VAL A 1 83 ? -19.839 -5.983 24.294 1.00 84.31 83 VAL A O 1
ATOM 681 N N . MET A 1 84 ? -20.253 -5.070 26.303 1.00 82.69 84 MET A N 1
ATOM 682 C CA . MET A 1 84 ? -20.325 -3.698 25.796 1.00 82.69 84 MET A CA 1
ATOM 683 C C . MET A 1 84 ? -18.987 -3.222 25.225 1.00 82.69 84 MET A C 1
ATOM 685 O O . MET A 1 84 ? -18.949 -2.658 24.135 1.00 82.69 84 MET A O 1
ATOM 689 N N . THR A 1 85 ? -17.877 -3.458 25.924 1.00 84.31 85 THR A N 1
ATOM 690 C CA . THR A 1 85 ? -16.538 -3.078 25.440 1.00 84.31 85 THR A CA 1
ATOM 691 C C . THR A 1 85 ? -16.144 -3.835 24.174 1.00 84.31 85 THR A C 1
ATOM 693 O O . THR A 1 85 ? -15.568 -3.231 23.270 1.00 84.31 85 THR A O 1
ATOM 696 N N . GLY A 1 86 ? -16.514 -5.115 24.061 1.00 85.25 86 GLY A N 1
ATOM 697 C CA . GLY A 1 86 ? -16.323 -5.911 22.849 1.00 85.25 86 GLY A CA 1
ATOM 698 C C . GLY A 1 86 ? -17.062 -5.335 21.640 1.00 85.25 86 GLY A C 1
ATOM 699 O O . GLY A 1 86 ? -16.445 -5.102 20.600 1.00 85.25 86 GLY A O 1
ATOM 700 N N . PHE A 1 87 ? -18.352 -5.023 21.800 1.00 81.94 87 PHE A N 1
ATOM 701 C CA . PHE A 1 87 ? -19.170 -4.425 20.738 1.00 81.94 87 PHE A CA 1
ATOM 702 C C . PHE A 1 87 ? -18.609 -3.074 20.266 1.00 81.94 87 PHE A C 1
ATOM 704 O O . PHE A 1 87 ? -18.470 -2.821 19.068 1.00 81.94 87 PHE A O 1
ATOM 711 N N . GLN A 1 88 ? -18.211 -2.217 21.210 1.00 81.44 88 GLN A N 1
ATOM 712 C CA . GLN A 1 88 ? -17.647 -0.907 20.885 1.00 81.44 88 GLN A CA 1
ATOM 713 C C . GLN A 1 88 ? -16.283 -1.016 20.191 1.00 81.44 88 GLN A C 1
ATOM 715 O O . GLN A 1 88 ? -15.979 -0.214 19.307 1.00 81.44 88 GLN A O 1
ATOM 720 N N . ALA A 1 89 ? -15.468 -2.015 20.545 1.00 87.38 89 ALA A N 1
ATOM 721 C CA . ALA A 1 89 ? -14.157 -2.223 19.939 1.00 87.38 89 ALA A CA 1
ATOM 722 C C . ALA A 1 89 ? -14.244 -2.621 18.458 1.00 87.38 89 ALA A C 1
ATOM 724 O O . ALA A 1 89 ? -13.385 -2.220 17.674 1.00 87.38 89 ALA A O 1
ATOM 725 N N . GLU A 1 90 ? -15.255 -3.393 18.054 1.00 87.31 90 GLU A N 1
ATOM 726 C CA . GLU A 1 90 ? -15.463 -3.759 16.647 1.00 87.31 90 GLU A CA 1
ATOM 727 C C . GLU A 1 90 ? -15.826 -2.535 15.799 1.00 87.31 90 GLU A C 1
ATOM 729 O O . GLU A 1 90 ? -15.153 -2.243 14.808 1.00 87.31 90 GLU A O 1
ATOM 734 N N . LYS A 1 91 ? -16.811 -1.752 16.253 1.00 87.31 91 LYS A N 1
ATOM 735 C CA . LYS A 1 91 ? -17.241 -0.509 15.593 1.00 87.31 91 LYS A CA 1
ATOM 736 C C . LYS A 1 91 ? -16.114 0.521 15.492 1.00 87.31 91 LYS A C 1
ATOM 738 O O . LYS 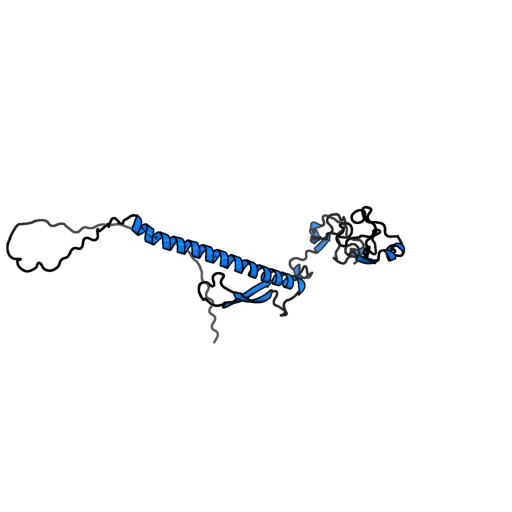A 1 91 ? -15.906 1.134 14.445 1.00 87.31 91 LYS A O 1
ATOM 743 N N . TYR A 1 92 ? -15.332 0.672 16.561 1.00 88.44 92 TYR A N 1
ATOM 744 C CA . TYR A 1 92 ? -14.194 1.587 16.568 1.00 88.44 92 TYR A CA 1
ATOM 745 C C . TYR A 1 92 ? -13.094 1.150 15.587 1.00 88.44 92 TYR A C 1
ATOM 747 O O . TYR A 1 92 ? -12.482 1.991 14.924 1.00 88.44 92 TYR A O 1
ATOM 755 N N . ARG A 1 93 ? -12.852 -0.162 15.444 1.00 91.81 93 ARG A N 1
ATOM 756 C CA . ARG A 1 93 ? -11.859 -0.702 14.501 1.00 91.81 93 ARG A CA 1
ATOM 757 C C . ARG A 1 93 ? -12.216 -0.401 13.053 1.00 91.81 93 ARG A C 1
ATOM 759 O O . ARG A 1 93 ? -11.336 0.047 12.323 1.00 91.81 93 ARG A O 1
ATOM 766 N N . THR A 1 94 ? -13.468 -0.599 12.643 1.00 92.62 94 THR A N 1
ATOM 767 C CA . THR A 1 94 ? -13.886 -0.342 11.254 1.00 92.62 94 THR A CA 1
ATOM 768 C C . THR A 1 94 ? -13.763 1.136 10.901 1.00 92.62 94 THR A C 1
ATOM 770 O O . THR A 1 94 ? -13.219 1.475 9.852 1.00 92.62 94 THR A O 1
ATOM 773 N N . LEU A 1 95 ? -14.184 2.021 11.809 1.00 92.19 95 LEU A N 1
ATOM 774 C CA . LEU A 1 95 ? -14.063 3.467 11.620 1.00 92.19 95 LEU A CA 1
ATOM 775 C C . LEU A 1 95 ? -12.592 3.903 11.551 1.00 92.19 95 LEU A C 1
ATOM 777 O O . LEU A 1 95 ? -12.218 4.726 10.718 1.00 92.19 95 LEU A O 1
ATOM 781 N N . THR A 1 96 ? -11.741 3.305 12.388 1.00 92.12 96 THR A N 1
ATOM 782 C CA . THR A 1 96 ? -10.293 3.551 12.372 1.00 92.12 96 THR A CA 1
ATOM 783 C C . THR A 1 96 ? -9.647 3.064 11.080 1.00 92.12 96 THR A C 1
ATOM 785 O O . THR A 1 96 ? -8.835 3.784 10.507 1.00 92.12 96 THR A O 1
ATOM 788 N N . GLN A 1 97 ? -10.026 1.889 10.575 1.00 93.94 97 GLN A N 1
ATOM 789 C CA . GLN A 1 97 ? -9.539 1.383 9.289 1.00 93.94 97 GLN A CA 1
ATOM 790 C C . GLN A 1 97 ? -9.946 2.307 8.140 1.00 93.94 97 GLN A C 1
ATOM 792 O O . GLN A 1 97 ? -9.109 2.649 7.312 1.00 93.94 97 GLN A O 1
ATOM 797 N N . GLN A 1 98 ? -11.196 2.772 8.120 1.00 92.44 98 GLN A N 1
ATOM 798 C CA . GLN A 1 98 ? -11.657 3.739 7.122 1.00 92.44 98 GLN A CA 1
ATOM 799 C C . GLN A 1 98 ? -10.867 5.049 7.203 1.00 92.44 98 GLN A C 1
ATOM 801 O O . GLN A 1 98 ? -10.359 5.516 6.183 1.00 92.44 98 GLN A O 1
ATOM 806 N N . ALA A 1 99 ? -10.679 5.596 8.407 1.00 91.00 99 ALA A N 1
ATOM 807 C CA . ALA A 1 99 ? -9.877 6.801 8.613 1.00 91.00 99 ALA A CA 1
ATOM 808 C C . ALA A 1 99 ? -8.437 6.619 8.117 1.00 91.00 99 ALA A C 1
ATOM 810 O O . ALA A 1 99 ? -7.918 7.484 7.423 1.00 91.00 99 ALA A O 1
ATOM 811 N N . GLN A 1 100 ? -7.814 5.472 8.402 1.00 90.00 100 GLN A N 1
ATOM 812 C CA . GLN A 1 100 ? -6.472 5.140 7.919 1.00 90.00 100 GLN A CA 1
ATOM 813 C C . GLN A 1 100 ? -6.408 5.020 6.396 1.00 90.00 100 GLN A C 1
ATOM 815 O O . GLN A 1 100 ? -5.456 5.502 5.790 1.00 90.00 100 GLN A O 1
ATOM 820 N N . THR A 1 101 ? -7.404 4.395 5.762 1.00 88.56 101 THR A N 1
ATOM 821 C CA . THR A 1 101 ? -7.429 4.304 4.296 1.00 88.56 101 THR A CA 1
ATOM 822 C C . THR A 1 101 ? -7.535 5.685 3.659 1.00 88.56 101 THR A C 1
ATOM 824 O O . THR A 1 101 ? -6.763 5.984 2.754 1.00 88.56 101 THR A O 1
ATOM 827 N N . LEU A 1 102 ? -8.401 6.554 4.190 1.00 87.25 102 LEU A N 1
ATOM 828 C CA . LEU A 1 102 ? -8.575 7.919 3.693 1.00 87.25 102 LEU A CA 1
ATOM 829 C C . LEU A 1 102 ? -7.327 8.778 3.914 1.00 87.25 102 LEU A C 1
ATOM 831 O O . LEU A 1 102 ? -6.905 9.469 2.989 1.00 87.25 102 LEU A O 1
ATOM 835 N N . ALA A 1 103 ? -6.697 8.655 5.084 1.00 87.38 103 ALA A N 1
ATOM 836 C CA . ALA A 1 103 ? -5.448 9.330 5.432 1.00 87.38 103 ALA A CA 1
ATOM 837 C C . ALA A 1 103 ? -4.297 9.019 4.455 1.00 87.38 103 ALA A C 1
ATOM 839 O O . ALA A 1 103 ? -3.384 9.827 4.309 1.00 87.38 103 ALA A O 1
ATOM 840 N N . VAL A 1 104 ? -4.321 7.858 3.785 1.00 85.19 104 VAL A N 1
ATOM 841 C CA . VAL A 1 104 ? -3.310 7.464 2.788 1.00 85.19 104 VAL A CA 1
ATOM 842 C C . VAL A 1 104 ? -3.729 7.817 1.360 1.00 85.19 104 VAL A C 1
ATOM 844 O O . VAL A 1 104 ? -2.869 8.122 0.538 1.00 85.19 104 VAL A O 1
ATOM 847 N N . THR A 1 105 ? -5.024 7.753 1.035 1.00 81.06 105 THR A N 1
ATOM 848 C CA . THR A 1 105 ? -5.495 7.926 -0.348 1.00 81.06 105 THR A CA 1
ATOM 849 C C . THR A 1 105 ? -5.811 9.362 -0.726 1.00 81.06 105 THR A C 1
ATOM 851 O O . THR A 1 105 ? -5.614 9.718 -1.882 1.00 81.06 105 THR A O 1
ATOM 854 N N . VAL A 1 106 ? -6.369 10.154 0.195 1.00 74.12 106 VAL A N 1
ATOM 855 C CA . VAL A 1 106 ? -6.913 11.479 -0.143 1.00 74.12 106 VAL A CA 1
ATOM 856 C C . VAL A 1 106 ? -5.837 12.556 -0.100 1.00 74.12 106 VAL A C 1
ATOM 858 O O . VAL A 1 106 ? -5.963 13.504 -0.855 1.00 74.12 106 VAL A O 1
ATOM 861 N N . GLY A 1 107 ? -4.756 12.348 0.663 1.00 62.16 107 GLY A N 1
ATOM 862 C CA . GLY A 1 107 ? -3.539 13.161 0.611 1.00 62.16 107 GLY A CA 1
ATOM 863 C C . GLY A 1 107 ? -3.794 14.659 0.795 1.00 62.16 107 GLY A C 1
ATOM 864 O O . GLY A 1 107 ? -4.063 15.356 -0.172 1.00 62.16 107 GLY A O 1
ATOM 865 N N . GLN A 1 108 ? -3.588 15.136 2.025 1.00 57.75 108 GLN A N 1
ATOM 866 C CA . GLN A 1 108 ? -3.841 16.499 2.512 1.00 57.75 108 GLN A CA 1
ATOM 867 C C . GLN A 1 108 ? -5.318 16.747 2.829 1.00 57.75 108 GLN A C 1
ATOM 869 O O . GLN A 1 108 ? -6.181 16.817 1.954 1.00 57.75 108 GLN A O 1
ATOM 874 N N . GLY A 1 109 ? -5.580 16.832 4.136 1.00 54.97 109 GLY A N 1
ATOM 875 C CA . GLY A 1 109 ? -6.855 17.191 4.728 1.00 54.97 109 GLY A CA 1
ATOM 876 C C . GLY A 1 109 ? -7.511 18.393 4.056 1.00 54.97 109 GLY A C 1
ATOM 877 O O . GLY A 1 109 ? -6.863 19.262 3.483 1.00 54.97 109 GLY A O 1
ATOM 878 N N . ALA A 1 110 ? -8.836 18.429 4.159 1.00 54.66 110 ALA A N 1
ATOM 879 C CA . ALA A 1 110 ? -9.715 19.438 3.570 1.00 54.66 110 ALA A CA 1
ATOM 880 C C . ALA A 1 110 ? -9.430 20.900 3.995 1.00 54.66 110 ALA A C 1
ATOM 882 O O . ALA A 1 110 ? -10.127 21.795 3.531 1.00 54.66 110 ALA A O 1
ATOM 883 N N . ASP A 1 111 ? -8.421 21.132 4.838 1.00 59.44 111 ASP A N 1
ATOM 884 C CA . ASP A 1 111 ? -7.887 22.436 5.214 1.00 59.44 111 ASP A CA 1
ATOM 885 C C . ASP A 1 111 ? -6.376 22.454 4.947 1.00 59.44 111 ASP A C 1
ATOM 887 O O . ASP A 1 111 ? -5.642 21.589 5.426 1.00 59.44 111 ASP A O 1
ATOM 891 N N . GLU A 1 112 ? -5.918 23.481 4.229 1.00 61.62 112 GLU A N 1
ATOM 892 C CA . GLU A 1 112 ? -4.570 23.703 3.664 1.00 61.62 112 GLU A CA 1
ATOM 893 C C . GLU A 1 112 ? -3.404 23.735 4.690 1.00 61.62 112 GLU A C 1
ATOM 895 O O . GLU A 1 112 ? -2.274 24.085 4.368 1.00 61.62 112 GLU A O 1
ATOM 900 N N . GLY A 1 113 ? -3.637 23.330 5.939 1.00 68.75 113 GLY A N 1
ATOM 901 C CA . GLY A 1 113 ? -2.621 23.252 6.988 1.00 68.75 113 GLY A CA 1
ATOM 902 C C . GLY A 1 113 ? -2.891 22.241 8.106 1.00 68.75 113 GLY A C 1
ATOM 903 O O . GLY A 1 113 ? -2.100 22.192 9.048 1.00 68.75 113 GLY A O 1
ATOM 904 N N . ASP A 1 114 ? -3.961 21.438 8.044 1.00 77.25 114 ASP A N 1
ATOM 905 C CA . ASP A 1 114 ? -4.277 20.450 9.087 1.00 77.25 114 ASP A CA 1
ATOM 906 C C . ASP A 1 114 ? -3.950 19.020 8.612 1.00 77.25 114 ASP A C 1
ATOM 908 O O . ASP A 1 114 ? -4.700 18.447 7.821 1.00 77.25 114 ASP A O 1
ATOM 912 N N . PRO A 1 115 ? -2.852 18.395 9.085 1.00 81.56 115 PRO A N 1
ATOM 913 C CA . PRO A 1 115 ? -2.420 17.073 8.631 1.00 81.56 115 PRO A CA 1
ATOM 914 C C . PRO A 1 115 ? -3.218 15.933 9.287 1.00 81.56 115 PRO A C 1
ATOM 916 O O . PRO A 1 115 ? -2.674 14.848 9.498 1.00 81.56 115 PRO A O 1
ATOM 919 N N . TYR A 1 116 ? -4.464 16.170 9.698 1.00 84.88 116 TYR A N 1
ATOM 920 C CA . TYR A 1 116 ? -5.292 15.196 10.403 1.00 84.88 116 TYR A CA 1
ATOM 921 C C . TYR A 1 116 ? -6.649 14.999 9.721 1.00 84.88 116 TYR A C 1
ATOM 923 O O . TYR A 1 116 ? -7.527 15.859 9.779 1.00 84.88 116 TYR A O 1
ATOM 931 N N . THR A 1 117 ? -6.887 13.796 9.201 1.00 86.94 117 THR A N 1
ATOM 932 C CA . THR A 1 117 ? -8.220 13.347 8.793 1.00 86.94 117 THR A CA 1
ATOM 933 C C . THR A 1 117 ? -9.084 13.028 10.018 1.00 86.94 117 THR A C 1
ATOM 935 O O . THR A 1 117 ? -8.737 12.199 10.869 1.00 86.94 117 THR A O 1
ATOM 938 N N . ARG A 1 118 ? -10.262 13.663 10.095 1.00 89.31 118 ARG A N 1
ATOM 939 C CA . ARG A 1 118 ? -11.270 13.436 11.144 1.00 89.31 118 ARG A CA 1
ATOM 940 C C . ARG A 1 118 ? -12.508 12.771 10.558 1.00 89.31 118 ARG A C 1
ATOM 942 O O . ARG A 1 118 ? -13.136 13.322 9.660 1.00 89.31 118 ARG A O 1
ATOM 949 N N . LEU A 1 119 ? -12.892 11.623 11.109 1.00 91.25 119 LEU A N 1
ATOM 950 C CA . LEU A 1 119 ? -14.145 10.950 10.774 1.00 91.25 119 LEU A CA 1
ATOM 951 C C . LEU A 1 119 ? -15.117 10.982 11.948 1.00 91.25 119 LEU A C 1
ATOM 953 O O . LEU A 1 119 ? -14.735 10.774 13.104 1.00 91.25 119 LEU A O 1
ATOM 957 N N . TYR A 1 120 ? -16.387 11.195 11.615 1.00 90.94 120 TYR A N 1
ATOM 958 C CA . TYR A 1 120 ? -17.506 11.182 12.545 1.00 90.94 120 TYR A CA 1
ATOM 959 C C . TYR A 1 120 ? -18.494 10.108 12.106 1.00 90.94 120 TYR A C 1
ATOM 961 O O . TYR A 1 120 ? -18.950 10.117 10.964 1.00 90.94 120 TYR A O 1
ATOM 969 N N . ALA A 1 121 ? -18.833 9.198 13.012 1.00 91.06 121 ALA A N 1
ATOM 970 C CA . ALA A 1 121 ? -19.880 8.210 12.799 1.00 91.06 121 ALA A CA 1
ATOM 971 C C . ALA A 1 121 ? -20.995 8.423 13.818 1.00 91.06 121 ALA A C 1
ATOM 973 O O . ALA A 1 121 ? -20.747 8.519 15.022 1.00 91.06 121 ALA A O 1
ATOM 974 N N . TYR A 1 122 ? -22.223 8.490 13.318 1.00 89.69 122 TYR A N 1
ATOM 975 C CA . TYR A 1 122 ? -23.431 8.500 14.129 1.00 89.69 122 TYR A CA 1
ATOM 976 C C . TYR A 1 122 ? -23.958 7.068 14.173 1.00 89.69 122 TYR A C 1
ATOM 978 O O . TYR A 1 122 ? -24.334 6.534 13.132 1.00 89.69 122 TYR A O 1
ATOM 986 N N . ASP A 1 123 ? -23.964 6.441 15.350 1.00 83.00 123 ASP A N 1
ATOM 987 C CA . ASP A 1 123 ? -24.503 5.089 15.521 1.00 83.00 123 ASP A CA 1
ATOM 988 C C . ASP A 1 123 ? -25.588 5.070 16.603 1.00 83.00 123 ASP A C 1
ATOM 990 O O . ASP A 1 123 ? -25.532 5.809 17.590 1.00 83.00 123 ASP A O 1
ATOM 994 N N . GLN A 1 124 ? -26.597 4.228 16.411 1.00 80.94 124 GLN A N 1
ATOM 995 C CA . GLN A 1 124 ? -27.656 3.999 17.390 1.00 80.94 124 GLN A CA 1
ATOM 996 C C . GLN A 1 124 ? -27.279 2.755 18.186 1.00 80.94 124 GLN A C 1
ATOM 998 O O . GLN A 1 124 ? -27.438 1.625 17.723 1.00 80.94 124 GLN A O 1
ATOM 1003 N N . VAL A 1 125 ? -26.755 2.951 19.396 1.00 76.06 125 VAL A N 1
ATOM 1004 C CA . VAL A 1 125 ? -26.356 1.820 20.233 1.00 76.06 125 VAL A CA 1
ATOM 1005 C C . VAL A 1 125 ? -27.615 1.215 20.838 1.00 76.06 125 VAL A C 1
ATOM 1007 O O . VAL A 1 125 ? -28.278 1.820 21.684 1.00 76.06 125 VAL A O 1
ATOM 1010 N N . THR A 1 126 ? -27.939 0.007 20.386 1.00 69.06 126 THR A N 1
ATOM 1011 C CA . THR A 1 126 ? -28.981 -0.819 20.994 1.00 69.06 126 THR A CA 1
ATOM 1012 C C . THR A 1 126 ? -28.331 -1.646 22.090 1.00 69.06 126 THR A C 1
ATOM 1014 O O . THR A 1 126 ? -27.374 -2.376 21.836 1.00 69.06 126 THR A O 1
ATOM 1017 N N . LEU A 1 127 ? -28.807 -1.500 23.326 1.00 69.50 127 LEU A N 1
ATOM 1018 C CA . LEU A 1 127 ? -28.257 -2.256 24.443 1.00 69.50 127 LEU A CA 1
ATOM 1019 C C . LEU A 1 127 ? -28.603 -3.746 24.259 1.00 69.50 127 LEU A C 1
ATOM 1021 O O . LEU A 1 127 ? -29.768 -4.064 24.015 1.00 69.50 127 LEU A O 1
ATOM 1025 N N . PRO A 1 128 ? -27.632 -4.667 24.394 1.00 61.38 128 PRO A N 1
ATOM 1026 C CA . PRO A 1 128 ? -27.827 -6.090 24.105 1.00 61.38 128 PRO A CA 1
ATOM 1027 C C . PRO A 1 128 ? -28.824 -6.790 25.046 1.00 61.38 128 PRO A C 1
ATOM 1029 O O . PRO A 1 128 ? -29.229 -7.919 24.786 1.00 61.38 128 PRO A O 1
ATOM 1032 N N . PHE A 1 129 ? -29.273 -6.112 26.105 1.00 63.03 129 PHE A N 1
ATOM 1033 C CA . PHE A 1 129 ? -30.289 -6.588 27.042 1.00 63.03 129 PHE A CA 1
ATOM 1034 C C . PHE A 1 129 ? -31.461 -5.598 27.055 1.00 63.03 129 PHE A C 1
ATOM 1036 O O . PHE A 1 129 ? -31.655 -4.839 28.001 1.00 63.03 129 PHE A O 1
ATOM 1043 N N . ALA A 1 130 ? -32.273 -5.628 25.998 1.00 56.97 130 ALA A N 1
ATOM 1044 C CA . ALA A 1 130 ? -33.528 -4.874 25.905 1.00 56.97 130 ALA A CA 1
ATOM 1045 C C . ALA A 1 130 ? -34.583 -5.288 26.960 1.00 56.97 130 ALA A C 1
ATOM 1047 O O . ALA A 1 130 ? -35.676 -4.731 26.994 1.00 56.97 130 ALA A O 1
ATOM 1048 N N . ALA A 1 131 ? -34.264 -6.260 27.828 1.00 58.59 131 ALA A N 1
ATOM 1049 C CA . ALA A 1 131 ? -35.102 -6.704 28.943 1.00 58.59 131 ALA A CA 1
ATOM 1050 C C . ALA A 1 131 ? -35.431 -5.574 29.936 1.00 58.59 131 ALA A C 1
ATOM 1052 O O . ALA A 1 131 ? -36.459 -5.625 30.603 1.00 58.59 131 ALA A O 1
ATOM 1053 N N . PHE A 1 132 ? -34.589 -4.541 30.006 1.00 53.12 132 PHE A N 1
ATOM 1054 C CA . PHE A 1 132 ? -34.952 -3.257 30.593 1.00 53.12 132 PHE A CA 1
ATOM 1055 C C . PHE A 1 132 ? -35.127 -2.238 29.465 1.00 53.12 132 PHE A C 1
ATOM 1057 O O . PHE A 1 132 ? -34.221 -2.068 28.651 1.00 53.12 132 PHE A O 1
ATOM 1064 N N . SER A 1 133 ? -36.266 -1.540 29.436 1.00 55.09 133 SER A N 1
ATOM 1065 C CA . SER A 1 133 ? -36.665 -0.554 28.414 1.00 55.09 133 SER A CA 1
ATOM 1066 C C . SER A 1 133 ? -35.830 0.741 28.402 1.00 55.09 133 SER A C 1
ATOM 1068 O O . SER A 1 133 ? -36.363 1.843 28.280 1.00 55.09 133 SER A O 1
ATOM 1070 N N . PHE A 1 134 ? -34.509 0.645 28.530 1.00 57.78 134 PHE A N 1
ATOM 1071 C CA . PHE A 1 134 ? -33.595 1.734 28.223 1.00 57.78 134 PHE A CA 1
ATOM 1072 C C . PHE A 1 134 ? -33.504 1.822 26.695 1.00 57.78 134 PHE A C 1
ATOM 1074 O O . PHE A 1 134 ? -32.769 1.062 26.072 1.00 57.78 134 PHE A O 1
ATOM 1081 N N . GLY A 1 135 ? -34.325 2.684 26.089 1.00 62.28 135 GLY A N 1
ATOM 1082 C CA . GLY A 1 135 ? -34.407 2.858 24.634 1.00 62.28 135 GLY A CA 1
ATOM 1083 C C . GLY A 1 135 ? -33.062 3.134 23.941 1.00 62.28 135 GLY A C 1
ATOM 1084 O O . GLY A 1 135 ? -32.029 3.345 24.577 1.00 62.28 135 GLY A O 1
ATOM 1085 N N . SER A 1 136 ? -33.074 3.153 22.608 1.00 67.62 136 SER A N 1
ATOM 1086 C CA . SER A 1 136 ? -31.885 3.430 21.795 1.00 67.62 136 SER A CA 1
ATOM 1087 C C . SER A 1 136 ? -31.303 4.811 22.104 1.00 67.62 136 SER A C 1
ATOM 1089 O O . SER A 1 136 ? -32.029 5.809 22.125 1.00 67.62 136 SER A O 1
ATOM 1091 N N . ARG A 1 137 ? -29.984 4.883 22.309 1.00 74.25 137 ARG A N 1
ATOM 1092 C CA . ARG A 1 137 ? -29.257 6.153 22.415 1.00 74.25 137 ARG A CA 1
ATOM 1093 C C . ARG A 1 137 ? -28.341 6.326 21.214 1.00 74.25 137 ARG A C 1
ATOM 1095 O O . ARG A 1 137 ? -27.545 5.441 20.900 1.00 74.25 137 ARG A O 1
ATOM 1102 N N . SER A 1 138 ? -28.412 7.502 20.597 1.00 79.62 138 SER A N 1
ATOM 1103 C CA . SER A 1 138 ? -27.458 7.911 19.573 1.00 79.62 138 SER A CA 1
ATOM 1104 C C . SER A 1 138 ? -26.110 8.210 20.220 1.00 79.62 138 SER A C 1
ATOM 1106 O O . SER A 1 138 ? -26.022 9.041 21.128 1.00 79.62 138 SER A O 1
ATOM 1108 N N . VAL A 1 139 ? -25.059 7.560 19.738 1.00 83.94 139 VAL A N 1
ATOM 1109 C CA . VAL A 1 139 ? -23.673 7.810 20.124 1.00 83.94 139 VAL A CA 1
ATOM 1110 C C . VAL A 1 139 ? -22.938 8.365 18.912 1.00 83.94 139 VAL A C 1
ATOM 1112 O O . VAL A 1 139 ? -23.056 7.843 17.805 1.00 83.94 139 VAL A O 1
ATOM 1115 N N . VAL A 1 140 ? -22.166 9.429 19.131 1.00 88.62 140 VAL A N 1
ATOM 1116 C CA . VAL A 1 140 ? -21.265 9.978 18.115 1.00 88.62 140 VAL A CA 1
ATOM 1117 C C . VAL A 1 140 ? -19.861 9.479 18.407 1.00 88.62 140 VAL A C 1
ATOM 1119 O O . VAL A 1 140 ? -19.301 9.764 19.465 1.00 88.62 140 VAL A O 1
ATOM 1122 N N . GLN A 1 141 ? -19.291 8.734 17.468 1.00 89.75 141 GLN A N 1
ATOM 1123 C CA . GLN A 1 141 ? -17.899 8.309 17.516 1.00 89.75 141 GLN A CA 1
ATOM 1124 C C . GLN A 1 141 ? -17.052 9.250 16.664 1.00 89.75 141 GLN A C 1
ATOM 1126 O O . GLN A 1 141 ? -17.422 9.595 15.542 1.00 89.75 141 GLN A O 1
ATOM 1131 N N . ARG A 1 142 ? -15.906 9.664 17.209 1.00 91.94 142 ARG A N 1
ATOM 1132 C CA . ARG A 1 142 ? -14.915 10.490 16.519 1.00 91.94 142 ARG A CA 1
ATOM 1133 C C . ARG A 1 142 ? -13.607 9.723 16.444 1.00 91.94 142 ARG A C 1
ATOM 1135 O O . ARG A 1 142 ? -13.105 9.272 17.471 1.00 91.94 142 ARG A O 1
ATOM 1142 N N . VAL A 1 143 ? -13.039 9.649 15.248 1.00 92.88 143 VAL A N 1
ATOM 1143 C CA . VAL A 1 143 ? -11.691 9.133 15.019 1.00 92.88 143 VAL A CA 1
ATOM 1144 C C . VAL A 1 143 ? -10.863 10.223 14.357 1.00 92.88 143 VAL A C 1
ATOM 1146 O O . VAL A 1 143 ? -11.317 10.876 13.421 1.00 92.88 143 VAL A O 1
ATOM 1149 N N . VAL A 1 144 ? -9.653 10.424 14.870 1.00 91.25 144 VAL A N 1
ATOM 1150 C CA . VAL A 1 144 ? -8.673 11.364 14.326 1.00 91.25 144 VAL A CA 1
ATOM 1151 C C . VAL A 1 144 ? -7.431 10.562 13.981 1.00 91.25 144 VAL A C 1
ATOM 1153 O O . VAL A 1 144 ? -6.859 9.904 14.850 1.00 91.25 144 VAL A O 1
ATOM 1156 N N . VAL A 1 145 ? -7.036 10.594 12.715 1.00 89.50 145 VAL A N 1
ATOM 1157 C CA . VAL A 1 145 ? -5.828 9.934 12.218 1.00 89.50 145 VAL A CA 1
ATOM 1158 C C . VAL A 1 145 ? -4.976 10.990 11.537 1.00 89.50 145 VAL A C 1
ATOM 1160 O O . VAL A 1 145 ? -5.500 11.881 10.878 1.00 89.50 145 VAL A O 1
ATOM 1163 N N . ARG A 1 146 ? -3.661 10.919 11.734 1.00 85.56 146 ARG A N 1
ATOM 1164 C CA . ARG A 1 146 ? -2.723 11.775 11.012 1.00 85.56 146 ARG A CA 1
ATOM 1165 C C . ARG A 1 146 ? -2.596 11.281 9.576 1.00 85.56 146 ARG A C 1
ATOM 1167 O O . ARG A 1 146 ? -2.407 10.083 9.362 1.00 85.56 146 ARG A O 1
ATOM 1174 N N . ASP A 1 147 ? -2.658 12.202 8.632 1.00 86.56 147 ASP A N 1
ATOM 1175 C CA . ASP A 1 147 ? -2.504 11.914 7.216 1.00 86.56 147 ASP A CA 1
ATOM 1176 C C . ASP A 1 147 ? -1.114 11.366 6.922 1.00 86.56 147 ASP A C 1
ATOM 1178 O O . ASP A 1 147 ? -0.106 11.747 7.532 1.00 86.56 147 ASP A O 1
ATOM 1182 N N . TRP A 1 148 ? -1.064 10.441 5.971 1.00 78.31 148 TRP A N 1
ATOM 1183 C CA . TRP A 1 148 ? 0.195 9.925 5.481 1.00 78.31 148 TRP A CA 1
ATOM 1184 C C . TRP A 1 148 ? 0.831 10.969 4.569 1.00 78.31 148 TRP A C 1
ATOM 1186 O O . TRP A 1 148 ? 0.361 11.221 3.464 1.00 78.31 148 TRP A O 1
ATOM 1196 N N . VAL A 1 149 ? 1.936 11.553 5.026 1.00 70.25 149 VAL A N 1
ATOM 1197 C CA . VAL A 1 149 ? 2.664 12.604 4.295 1.00 70.25 149 VAL A CA 1
ATOM 1198 C C . VAL A 1 149 ? 3.496 12.046 3.129 1.00 70.25 149 VAL A C 1
ATOM 1200 O O . VAL A 1 149 ? 4.098 12.798 2.369 1.00 70.25 149 VAL A O 1
ATOM 1203 N N . GLY A 1 150 ? 3.525 10.720 2.948 1.00 67.25 150 GLY A N 1
ATOM 1204 C CA . GLY A 1 150 ? 4.371 10.0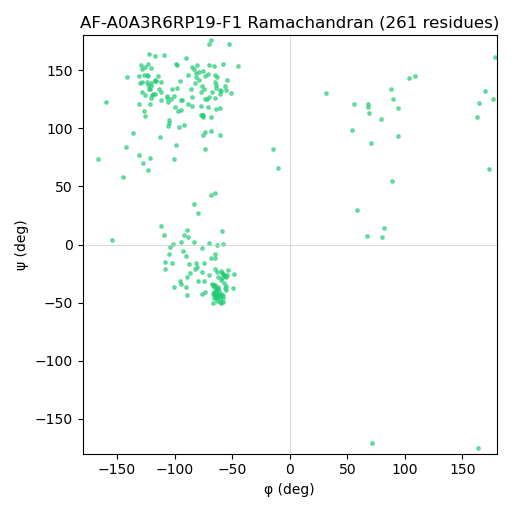90 1.942 1.00 67.25 150 GLY A CA 1
ATOM 1205 C C . GLY A 1 150 ? 5.856 10.134 2.292 1.00 67.25 150 GLY A C 1
ATOM 1206 O O . GLY A 1 150 ? 6.264 10.497 3.390 1.00 67.25 150 GLY A O 1
ATOM 1207 N N . TYR A 1 151 ? 6.662 9.746 1.307 1.00 56.25 151 TYR A N 1
ATOM 1208 C CA . TYR A 1 151 ? 8.068 10.120 1.214 1.00 56.25 151 TYR A CA 1
ATOM 1209 C C . TYR A 1 151 ? 8.152 11.269 0.207 1.00 56.25 151 TYR A C 1
ATOM 1211 O O . TYR A 1 151 ? 8.514 11.058 -0.951 1.00 56.25 151 TYR A O 1
ATOM 1219 N N . THR A 1 152 ? 7.713 12.467 0.589 1.00 50.78 152 THR A N 1
ATOM 1220 C CA . THR A 1 152 ? 7.978 13.659 -0.227 1.00 50.78 152 THR A CA 1
ATOM 1221 C C . THR A 1 152 ? 9.448 14.034 -0.060 1.00 50.78 152 THR A C 1
ATOM 1223 O O . THR A 1 152 ? 10.008 13.855 1.021 1.00 50.78 152 THR A O 1
ATOM 1226 N N . GLY A 1 153 ? 10.098 14.550 -1.110 1.00 52.44 153 GLY A N 1
ATOM 1227 C CA . GLY A 1 153 ? 11.491 15.021 -1.020 1.00 52.44 153 GLY A CA 1
ATOM 1228 C C . GLY A 1 153 ? 11.709 16.042 0.109 1.00 52.44 153 GLY A C 1
ATOM 1229 O O . GLY A 1 153 ? 12.808 16.153 0.634 1.00 52.44 153 GLY A O 1
ATOM 1230 N N . GLU A 1 154 ? 10.635 16.707 0.539 1.00 50.84 154 GLU A N 1
ATOM 1231 C CA . GLU A 1 154 ? 10.599 17.685 1.627 1.00 50.84 154 GLU A CA 1
ATOM 1232 C C . GLU A 1 154 ? 10.507 17.060 3.032 1.00 50.84 154 GLU A C 1
ATOM 1234 O O . GLU A 1 154 ? 10.925 17.687 4.005 1.00 50.84 154 GLU A O 1
ATOM 1239 N N . SER A 1 155 ? 10.040 15.808 3.158 1.00 49.94 155 SER A N 1
ATOM 1240 C CA . SER A 1 155 ? 10.006 15.057 4.432 1.00 49.94 155 SER A CA 1
ATOM 1241 C C . SER A 1 155 ? 11.407 14.753 4.983 1.00 49.94 155 SER A C 1
ATOM 1243 O O . SER A 1 155 ? 11.545 14.322 6.126 1.00 49.94 155 SER A O 1
ATOM 1245 N N . PHE A 1 156 ? 12.436 14.971 4.161 1.00 51.78 156 PHE A N 1
ATOM 1246 C CA . PHE A 1 156 ? 13.848 14.723 4.446 1.00 51.78 156 PHE A CA 1
ATOM 1247 C C . PHE A 1 156 ? 14.667 16.015 4.547 1.00 51.78 156 PHE A C 1
ATOM 1249 O O . PHE A 1 156 ? 15.889 15.979 4.507 1.00 51.78 156 PHE A O 1
ATOM 1256 N N . SER A 1 157 ? 14.009 17.168 4.700 1.00 51.19 157 SER A N 1
ATOM 1257 C CA . SER A 1 157 ? 14.691 18.458 4.899 1.00 51.19 157 SER A CA 1
ATOM 1258 C C . SER A 1 157 ? 15.365 18.584 6.278 1.00 51.19 157 SER A C 1
ATOM 1260 O O . SER A 1 157 ? 15.923 19.632 6.595 1.00 51.19 157 SER A O 1
ATOM 1262 N N . GLY A 1 158 ? 15.289 17.542 7.114 1.00 52.25 158 GLY A N 1
ATOM 1263 C CA . GLY A 1 158 ? 16.113 17.385 8.306 1.00 52.25 158 GLY A CA 1
ATOM 1264 C C . GLY A 1 158 ? 17.361 16.597 7.936 1.00 52.25 158 GLY A C 1
ATOM 1265 O O . GLY A 1 158 ? 17.277 15.383 7.792 1.00 52.25 158 GLY A O 1
ATOM 1266 N N . ASP A 1 159 ? 18.469 17.323 7.790 1.00 54.22 159 ASP A N 1
ATOM 1267 C CA . ASP A 1 159 ? 19.808 16.863 7.409 1.00 54.22 159 ASP A CA 1
ATOM 1268 C C . ASP A 1 159 ? 19.867 16.369 5.954 1.00 54.22 159 ASP A C 1
ATOM 1270 O O . ASP A 1 159 ? 19.159 15.449 5.576 1.00 54.22 159 ASP A O 1
ATOM 1274 N N . GLY A 1 160 ? 20.684 17.009 5.107 1.00 59.62 160 GLY A N 1
ATOM 1275 C CA . GLY A 1 160 ? 20.744 16.826 3.643 1.00 59.62 160 GLY A CA 1
ATOM 1276 C C . GLY A 1 160 ? 21.203 15.448 3.134 1.00 59.62 160 GLY A C 1
ATOM 1277 O O . GLY A 1 160 ? 22.024 15.362 2.219 1.00 59.62 160 GLY A O 1
ATOM 1278 N N . GLU A 1 161 ? 20.702 14.364 3.714 1.00 67.81 161 GLU A N 1
ATOM 1279 C CA . GLU A 1 161 ? 20.935 12.994 3.302 1.00 67.81 161 GLU A CA 1
ATOM 1280 C C . GLU A 1 161 ? 20.112 12.676 2.049 1.00 67.81 161 GLU A C 1
ATOM 1282 O O . GLU A 1 161 ? 18.885 12.584 2.054 1.00 67.81 161 GLU A O 1
ATOM 1287 N N . ILE A 1 162 ? 20.816 12.494 0.933 1.00 77.69 162 ILE A N 1
ATOM 1288 C CA . ILE A 1 162 ? 20.212 12.122 -0.345 1.00 77.69 162 ILE A CA 1
ATOM 1289 C C . ILE A 1 162 ? 19.730 10.672 -0.253 1.00 77.69 162 ILE A C 1
ATOM 1291 O O . ILE A 1 162 ? 20.531 9.748 -0.090 1.00 77.69 162 ILE A O 1
ATOM 1295 N N . PHE A 1 163 ? 18.425 10.458 -0.410 1.00 84.69 163 PHE A N 1
ATOM 1296 C CA . PHE A 1 163 ? 17.855 9.119 -0.524 1.00 84.69 163 PHE A CA 1
ATOM 1297 C C . PHE A 1 163 ? 17.980 8.592 -1.947 1.00 84.69 163 PHE A C 1
ATOM 1299 O O . PHE A 1 163 ? 17.745 9.295 -2.930 1.00 84.69 163 PHE A O 1
ATOM 1306 N N . VAL A 1 164 ? 18.318 7.313 -2.049 1.00 89.12 164 VAL A N 1
ATOM 1307 C CA . VAL A 1 164 ? 18.406 6.596 -3.315 1.00 89.12 164 VAL A CA 1
ATOM 1308 C C . VAL A 1 164 ? 17.619 5.301 -3.249 1.00 89.12 164 VAL A C 1
ATOM 1310 O O . VAL A 1 164 ? 17.401 4.708 -2.193 1.00 89.12 164 VAL A O 1
ATOM 1313 N N . TYR A 1 165 ? 17.179 4.849 -4.411 1.00 90.38 165 TYR A N 1
ATOM 1314 C CA . TYR A 1 165 ? 16.363 3.662 -4.558 1.00 90.38 165 TYR A CA 1
ATOM 1315 C C . TYR A 1 165 ? 17.210 2.478 -5.001 1.00 90.38 165 TYR A C 1
ATOM 1317 O O . TYR A 1 165 ? 17.910 2.536 -6.013 1.00 90.38 165 TYR A O 1
ATOM 1325 N N . VAL A 1 166 ? 17.102 1.377 -4.267 1.00 91.19 166 VAL A N 1
ATOM 1326 C CA . VAL A 1 166 ? 17.872 0.155 -4.492 1.00 91.19 166 VAL A CA 1
ATOM 1327 C C . VAL A 1 166 ? 16.932 -1.044 -4.504 1.0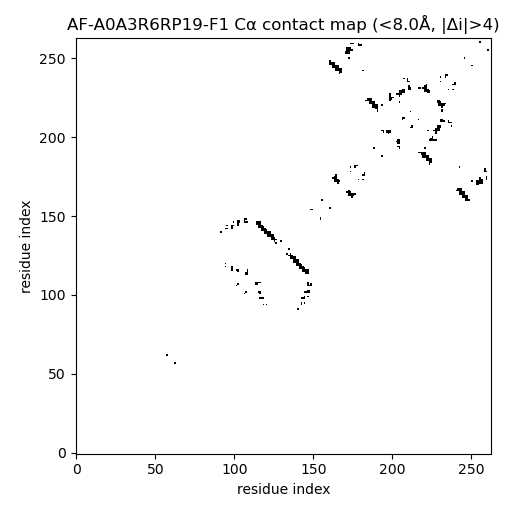0 91.19 166 VAL A C 1
ATOM 1329 O O . VAL A 1 166 ? 15.931 -1.103 -3.786 1.00 91.19 166 VAL A O 1
ATOM 1332 N N . THR A 1 167 ? 17.242 -2.028 -5.341 1.00 90.00 167 THR A N 1
ATOM 1333 C CA . THR A 1 167 ? 16.598 -3.345 -5.277 1.00 90.00 167 THR A CA 1
ATOM 1334 C C . THR A 1 167 ? 17.469 -4.294 -4.451 1.00 90.00 167 THR A C 1
ATOM 1336 O O . THR A 1 167 ? 18.678 -4.278 -4.660 1.00 90.00 167 THR A O 1
ATOM 1339 N N . PRO A 1 168 ? 16.916 -5.182 -3.601 1.00 86.50 168 PRO A N 1
ATOM 1340 C CA . PRO A 1 168 ? 17.713 -6.043 -2.712 1.00 86.50 168 PRO A CA 1
ATOM 1341 C C . PRO A 1 168 ? 18.791 -6.899 -3.398 1.00 86.50 168 PRO A C 1
ATOM 1343 O O . PRO A 1 168 ? 19.760 -7.293 -2.766 1.00 86.50 168 PRO A O 1
ATOM 1346 N N . LYS A 1 169 ? 18.595 -7.230 -4.680 1.00 82.94 169 LYS A N 1
ATOM 1347 C CA . LYS A 1 169 ? 19.529 -8.022 -5.499 1.00 82.94 169 LYS A CA 1
ATOM 1348 C C . LYS A 1 169 ? 20.229 -7.196 -6.583 1.00 82.94 169 LYS A C 1
ATOM 1350 O O . LYS A 1 169 ? 20.816 -7.771 -7.491 1.00 82.94 169 LYS A O 1
ATOM 1355 N N . GLY A 1 170 ? 20.061 -5.878 -6.566 1.00 83.25 170 GLY A N 1
ATOM 1356 C CA . GLY A 1 170 ? 20.633 -4.987 -7.568 1.00 83.25 170 GLY A CA 1
ATOM 1357 C C . GLY A 1 170 ? 22.031 -4.547 -7.170 1.00 83.25 170 GLY A C 1
ATOM 1358 O O . GLY A 1 170 ? 22.309 -4.342 -5.996 1.00 83.25 170 GLY A O 1
ATOM 1359 N N . GLU A 1 171 ? 22.884 -4.364 -8.168 1.00 88.31 171 GLU A N 1
ATOM 1360 C CA . GLU A 1 171 ? 24.247 -3.840 -7.998 1.00 88.31 171 GLU A CA 1
ATOM 1361 C C . GLU A 1 171 ? 24.314 -2.314 -8.163 1.00 88.31 171 GLU A C 1
ATOM 1363 O O . GLU A 1 171 ? 25.374 -1.703 -8.017 1.00 88.31 171 GLU A O 1
ATOM 1368 N N . VAL A 1 172 ? 23.191 -1.700 -8.543 1.00 92.31 172 VAL A N 1
ATOM 1369 C CA . VAL A 1 172 ? 23.099 -0.280 -8.871 1.00 92.31 172 VAL A CA 1
ATOM 1370 C C . VAL A 1 172 ? 22.059 0.410 -8.006 1.00 92.31 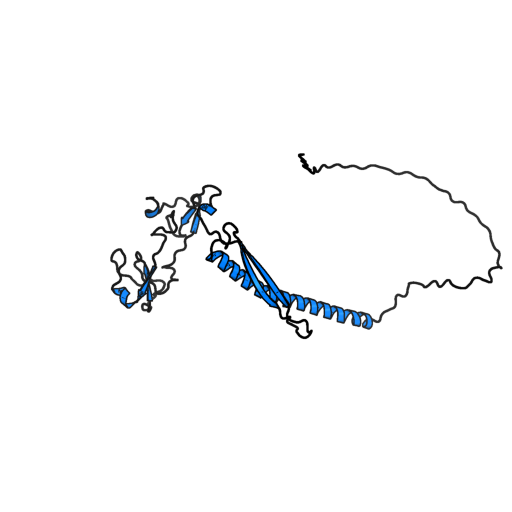172 VAL A C 1
ATOM 1372 O O . VAL A 1 172 ? 21.008 -0.163 -7.708 1.00 92.31 172 VAL A O 1
ATOM 1375 N N . TYR A 1 173 ? 22.332 1.665 -7.662 1.00 91.69 173 TYR A N 1
ATOM 1376 C CA . TYR A 1 173 ? 21.338 2.548 -7.065 1.00 91.69 173 TYR A CA 1
ATOM 1377 C C . TYR A 1 173 ? 20.726 3.474 -8.122 1.00 91.69 173 TYR A C 1
ATOM 1379 O O . TYR A 1 173 ? 21.330 3.787 -9.153 1.00 91.69 173 TYR A O 1
ATOM 1387 N N . HIS A 1 174 ? 19.511 3.936 -7.852 1.00 91.38 174 HIS A N 1
ATOM 1388 C CA . HIS A 1 174 ? 18.763 4.862 -8.692 1.00 91.38 174 HIS A CA 1
ATOM 1389 C C . HIS A 1 174 ? 18.439 6.130 -7.905 1.00 91.38 174 HIS A C 1
ATOM 1391 O O . HIS A 1 174 ? 18.044 6.055 -6.747 1.00 91.38 174 HIS A O 1
ATOM 1397 N N . ARG A 1 175 ? 18.549 7.303 -8.534 1.00 87.75 175 ARG A N 1
ATOM 1398 C CA . ARG A 1 175 ? 18.170 8.578 -7.895 1.00 87.75 175 ARG A CA 1
ATOM 1399 C C . ARG A 1 175 ? 16.663 8.828 -7.917 1.00 87.75 175 ARG A C 1
ATOM 1401 O O . ARG A 1 175 ? 16.123 9.431 -7.003 1.00 87.75 175 ARG A O 1
ATOM 1408 N N . SER A 1 176 ? 15.980 8.334 -8.949 1.00 86.00 176 SER A N 1
ATOM 1409 C CA . SER A 1 176 ? 14.534 8.495 -9.113 1.00 86.00 176 SER A CA 1
ATOM 1410 C C . SER A 1 176 ? 13.812 7.153 -9.060 1.00 86.00 176 SER A C 1
ATOM 1412 O O . SER A 1 176 ? 14.267 6.160 -9.641 1.00 86.00 176 SER A O 1
ATOM 1414 N N . ARG A 1 177 ? 12.645 7.153 -8.406 1.00 84.31 177 ARG A N 1
ATOM 1415 C CA . ARG A 1 177 ? 11.687 6.039 -8.376 1.00 84.31 177 ARG A CA 1
ATOM 1416 C C . ARG A 1 177 ? 11.195 5.682 -9.782 1.00 84.31 177 ARG A C 1
ATOM 1418 O O . ARG A 1 177 ? 10.936 4.510 -10.055 1.00 84.31 177 ARG A O 1
ATOM 1425 N N . ASP A 1 178 ? 11.134 6.684 -10.657 1.00 83.69 178 ASP A N 1
ATOM 1426 C CA . ASP A 1 178 ? 10.616 6.602 -12.024 1.00 83.69 178 ASP A CA 1
ATOM 1427 C C . ASP A 1 178 ? 11.686 6.291 -13.067 1.00 83.69 178 ASP A C 1
ATOM 1429 O O . ASP A 1 178 ? 11.416 6.298 -14.268 1.00 83.69 178 ASP A O 1
ATOM 1433 N N . CYS A 1 179 ? 12.912 5.973 -12.637 1.00 86.25 179 CYS A N 1
ATOM 1434 C CA . CYS A 1 179 ? 13.945 5.506 -13.552 1.00 86.25 179 CYS A CA 1
ATOM 1435 C C . CYS A 1 179 ? 13.404 4.350 -14.406 1.00 86.25 179 CYS A C 1
ATOM 1437 O O . CYS A 1 179 ? 12.899 3.383 -13.858 1.00 86.25 179 CYS A O 1
ATOM 1439 N N . ARG A 1 180 ? 13.561 4.385 -15.732 1.00 81.88 180 ARG A N 1
ATOM 1440 C CA . ARG A 1 180 ? 13.071 3.350 -16.670 1.00 81.88 180 ARG A CA 1
ATOM 1441 C C . ARG A 1 180 ? 13.442 1.914 -16.266 1.00 81.88 180 ARG A C 1
ATOM 1443 O O . ARG A 1 180 ? 12.633 0.999 -16.386 1.00 81.88 180 ARG A O 1
ATOM 1450 N N . TYR A 1 181 ? 14.642 1.726 -15.717 1.00 80.56 181 TYR A N 1
ATOM 1451 C CA . TYR A 1 181 ? 15.133 0.436 -15.216 1.00 80.56 181 TYR A CA 1
ATOM 1452 C C . TYR A 1 181 ? 14.514 0.037 -13.859 1.00 80.56 181 TYR A C 1
ATOM 1454 O O . TYR A 1 181 ? 14.401 -1.149 -13.548 1.00 80.56 181 TYR A O 1
ATOM 1462 N N . LEU A 1 182 ? 14.040 1.022 -13.084 1.00 86.12 182 LEU A N 1
ATOM 1463 C CA . LEU A 1 182 ? 13.337 0.899 -11.801 1.00 86.12 182 LEU A CA 1
ATOM 1464 C C . LEU A 1 182 ? 11.811 1.137 -11.886 1.00 86.12 182 LEU A C 1
ATOM 1466 O O . LEU A 1 182 ? 11.112 0.822 -10.928 1.00 86.12 182 LEU A O 1
ATOM 1470 N N . ASN A 1 183 ? 11.251 1.471 -13.058 1.00 84.19 183 ASN A N 1
ATOM 1471 C CA . ASN A 1 183 ? 9.815 1.560 -13.371 1.00 84.19 183 ASN A CA 1
ATOM 1472 C C . ASN A 1 183 ? 9.407 0.817 -14.681 1.00 84.19 183 ASN A C 1
ATOM 1474 O O . ASN A 1 183 ? 9.188 1.400 -15.733 1.00 84.19 183 ASN A O 1
ATOM 1478 N N . VAL A 1 184 ? 9.326 -0.514 -14.567 1.00 82.62 184 VAL A N 1
ATOM 1479 C CA . VAL A 1 184 ? 8.416 -1.486 -15.199 1.00 82.62 184 VAL A CA 1
ATOM 1480 C C . VAL A 1 184 ? 7.153 -0.953 -15.880 1.00 82.62 184 VAL A C 1
ATOM 1482 O O . VAL A 1 184 ? 6.106 -1.056 -15.253 1.00 82.62 184 VAL A O 1
ATOM 1485 N N . SER A 1 185 ? 7.171 -0.464 -17.125 1.00 84.12 185 SER A N 1
ATOM 1486 C CA . SER A 1 185 ? 5.916 -0.262 -17.875 1.00 84.12 185 SER A CA 1
ATOM 1487 C C . SER A 1 185 ? 5.278 -1.618 -18.215 1.00 84.12 185 SER A C 1
ATOM 1489 O O . SER A 1 185 ? 5.828 -2.385 -19.010 1.00 84.12 185 SER A O 1
ATOM 1491 N N . ILE A 1 186 ? 4.150 -1.935 -17.567 1.00 89.75 186 ILE A N 1
ATOM 1492 C CA . ILE A 1 186 ? 3.404 -3.191 -17.735 1.00 89.75 186 ILE A CA 1
ATOM 1493 C C . ILE A 1 186 ? 2.177 -2.925 -18.605 1.00 89.75 186 ILE A C 1
ATOM 1495 O O . ILE A 1 186 ? 1.334 -2.102 -18.254 1.00 89.75 186 ILE A O 1
ATOM 1499 N N . GLN A 1 187 ? 2.042 -3.680 -19.691 1.00 90.44 187 GLN A N 1
ATOM 1500 C CA . GLN A 1 187 ? 0.884 -3.648 -20.579 1.00 90.44 187 GLN A CA 1
ATOM 1501 C C . GLN A 1 187 ? 0.135 -4.979 -20.516 1.00 90.44 187 GLN A C 1
ATOM 1503 O O . GLN A 1 187 ? 0.739 -6.041 -20.355 1.00 90.44 187 GLN A O 1
ATOM 1508 N N . SER A 1 188 ? -1.190 -4.927 -20.633 1.00 91.94 188 SER A N 1
ATOM 1509 C CA . SER A 1 188 ? -2.040 -6.113 -20.755 1.00 91.94 188 SER A CA 1
ATOM 1510 C C . SER A 1 188 ? -2.530 -6.248 -22.188 1.00 91.94 188 SER A C 1
ATOM 1512 O O . SER A 1 188 ? -3.192 -5.338 -22.682 1.00 91.94 188 SER A O 1
ATOM 1514 N N . ILE A 1 189 ? -2.245 -7.380 -22.820 1.00 92.50 189 ILE A N 1
ATOM 1515 C CA . ILE A 1 189 ? -2.661 -7.689 -24.190 1.00 92.50 189 ILE A CA 1
ATOM 1516 C C . ILE A 1 189 ? -3.475 -8.983 -24.214 1.00 92.50 189 ILE A C 1
ATOM 1518 O O . ILE A 1 189 ? -3.331 -9.837 -23.333 1.00 92.50 189 ILE A O 1
ATOM 1522 N N . ALA A 1 190 ? -4.325 -9.142 -25.224 1.00 92.06 190 ALA A N 1
ATOM 1523 C CA . ALA A 1 190 ? -5.021 -10.404 -25.450 1.00 92.06 190 ALA A CA 1
ATOM 1524 C C . ALA A 1 190 ? -4.034 -11.468 -25.957 1.00 92.06 190 ALA A C 1
ATOM 1526 O O . ALA A 1 190 ? -3.112 -11.153 -26.712 1.00 92.06 190 ALA A O 1
ATOM 1527 N N . ALA A 1 191 ? -4.241 -12.740 -25.604 1.00 87.44 191 ALA A N 1
ATOM 1528 C CA . ALA A 1 191 ? -3.351 -13.820 -26.050 1.00 87.44 191 ALA A CA 1
ATOM 1529 C C . ALA A 1 191 ? -3.224 -13.924 -27.578 1.00 87.44 191 ALA A C 1
ATOM 1531 O O . ALA A 1 191 ? -2.144 -14.225 -28.072 1.00 87.44 191 ALA A O 1
ATOM 1532 N N . GLY A 1 192 ? -4.283 -13.605 -28.330 1.00 87.81 192 GLY A N 1
ATOM 1533 C CA . GLY A 1 192 ? -4.234 -13.597 -29.798 1.00 87.81 192 GLY A CA 1
ATOM 1534 C C . GLY A 1 192 ? -3.283 -12.549 -30.391 1.00 87.81 192 GLY A C 1
ATOM 1535 O O . GLY A 1 192 ? -2.831 -12.704 -31.518 1.00 87.81 192 GLY A O 1
ATOM 1536 N N . GLN A 1 193 ? -2.935 -11.500 -29.637 1.00 89.38 193 GLN A N 1
ATOM 1537 C CA . GLN A 1 193 ? -1.995 -10.461 -30.072 1.00 89.38 193 GLN A CA 1
ATOM 1538 C C . GLN A 1 193 ? -0.541 -10.780 -29.696 1.00 89.38 193 GLN A C 1
ATOM 1540 O O . GLN A 1 193 ? 0.374 -10.104 -30.162 1.00 89.38 193 GLN A O 1
ATOM 1545 N N . LEU A 1 194 ? -0.307 -11.809 -28.875 1.00 89.06 194 LEU A N 1
ATOM 1546 C CA . LEU A 1 194 ? 1.018 -12.144 -28.352 1.00 89.06 194 LEU A CA 1
ATOM 1547 C C . LEU A 1 194 ? 2.013 -12.507 -29.463 1.00 89.06 194 LEU A C 1
ATOM 1549 O O . LEU A 1 194 ? 3.180 -12.129 -29.394 1.00 89.06 194 LEU A O 1
ATOM 1553 N N . ASP A 1 195 ? 1.547 -13.191 -30.510 1.00 87.31 195 ASP A N 1
ATOM 1554 C CA . ASP A 1 195 ? 2.392 -13.594 -31.637 1.00 87.31 195 ASP A CA 1
ATOM 1555 C C . ASP A 1 195 ? 2.836 -12.425 -32.519 1.00 87.31 195 ASP A C 1
ATOM 1557 O O . ASP A 1 195 ? 3.911 -12.493 -33.126 1.00 87.31 195 ASP A O 1
ATOM 1561 N N . ALA A 1 196 ? 2.054 -11.344 -32.556 1.00 90.19 196 ALA A N 1
ATOM 1562 C CA . ALA A 1 196 ? 2.377 -10.112 -33.273 1.00 90.19 196 ALA A CA 1
ATOM 1563 C C . ALA A 1 196 ? 3.159 -9.116 -32.399 1.00 90.19 196 ALA A C 1
ATOM 1565 O O . ALA A 1 196 ? 3.964 -8.347 -32.918 1.00 90.19 196 ALA A O 1
ATOM 1566 N N . ALA A 1 197 ? 2.973 -9.156 -31.077 1.00 89.62 197 ALA A N 1
ATOM 1567 C CA . ALA A 1 197 ? 3.637 -8.255 -30.145 1.00 89.62 197 ALA A CA 1
ATOM 1568 C C . ALA A 1 197 ? 5.161 -8.455 -30.144 1.00 89.62 197 ALA A C 1
ATOM 1570 O O . ALA A 1 197 ? 5.671 -9.581 -30.102 1.00 89.62 197 ALA A O 1
ATOM 1571 N N . ARG A 1 198 ? 5.904 -7.350 -30.173 1.00 92.50 198 ARG A N 1
ATOM 1572 C CA . ARG A 1 198 ? 7.367 -7.325 -30.075 1.00 92.50 198 ARG A CA 1
ATOM 1573 C C . ARG A 1 198 ? 7.783 -6.386 -28.957 1.00 92.50 198 ARG A C 1
ATOM 1575 O O . ARG A 1 198 ? 7.105 -5.388 -28.716 1.00 92.50 198 ARG A O 1
ATOM 1582 N N . ASN A 1 199 ? 8.878 -6.721 -28.279 1.00 90.56 199 ASN A N 1
ATOM 1583 C CA . ASN A 1 199 ? 9.498 -5.785 -27.349 1.00 90.56 199 ASN A CA 1
ATOM 1584 C C . ASN A 1 199 ? 10.152 -4.627 -28.130 1.00 90.56 199 ASN A C 1
ATOM 1586 O O . ASN A 1 199 ? 10.230 -4.659 -29.360 1.00 90.56 199 ASN A O 1
ATOM 1590 N N . TRP A 1 200 ? 10.638 -3.607 -27.425 1.00 86.88 200 TRP A N 1
ATOM 1591 C CA . TRP A 1 200 ? 11.290 -2.455 -28.059 1.00 86.88 200 TRP A CA 1
ATOM 1592 C C . TRP A 1 200 ? 12.520 -2.841 -28.902 1.00 86.88 200 TRP A C 1
ATOM 1594 O O . TRP A 1 200 ? 12.813 -2.191 -29.900 1.00 86.88 200 TRP A O 1
ATOM 1604 N N . ASP A 1 201 ? 13.197 -3.931 -28.539 1.00 86.44 201 ASP A N 1
ATOM 1605 C CA . ASP A 1 201 ? 1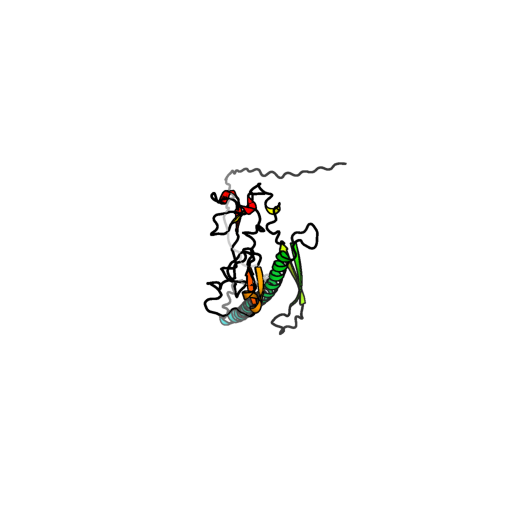4.353 -4.474 -29.266 1.00 86.44 201 ASP A CA 1
ATOM 1606 C C . ASP A 1 201 ? 13.950 -5.369 -30.460 1.00 86.44 201 ASP A C 1
ATOM 1608 O O . ASP A 1 201 ? 14.804 -5.955 -31.120 1.00 86.44 201 ASP A O 1
ATOM 1612 N N . GLY A 1 202 ? 12.650 -5.522 -30.735 1.00 88.75 202 GLY A N 1
ATOM 1613 C CA . GLY A 1 202 ? 12.126 -6.339 -31.833 1.00 88.75 202 GLY A CA 1
ATOM 1614 C C . GLY A 1 202 ? 12.066 -7.848 -31.557 1.00 88.75 202 GLY A C 1
ATOM 1615 O O . GLY A 1 202 ? 11.719 -8.623 -32.448 1.00 88.75 202 GLY A O 1
ATOM 1616 N N . SER A 1 203 ? 12.363 -8.296 -30.338 1.00 89.44 203 SER A N 1
ATOM 1617 C CA . SER A 1 203 ? 12.294 -9.706 -29.942 1.00 89.44 203 SER A CA 1
ATOM 1618 C C . SER A 1 203 ? 10.866 -10.163 -29.604 1.00 89.44 203 SER A C 1
ATOM 1620 O O . SER A 1 203 ? 9.988 -9.369 -29.247 1.00 89.44 203 SER A O 1
ATOM 1622 N N . ARG A 1 204 ? 10.615 -11.473 -29.746 1.00 91.12 204 ARG A N 1
ATOM 1623 C CA . ARG A 1 204 ? 9.336 -12.115 -29.392 1.00 91.12 204 ARG A CA 1
ATOM 1624 C C . ARG A 1 204 ? 9.262 -12.398 -27.896 1.00 91.12 204 ARG A C 1
ATOM 1626 O O . ARG A 1 204 ? 10.258 -12.761 -27.276 1.00 91.12 204 ARG A O 1
ATOM 1633 N N . TYR A 1 205 ? 8.052 -12.327 -27.350 1.00 92.31 205 TYR A N 1
ATOM 1634 C CA . TYR A 1 205 ? 7.799 -12.702 -25.965 1.00 92.31 205 TYR A CA 1
ATOM 1635 C C . TYR A 1 205 ? 7.751 -14.221 -25.789 1.00 92.31 205 TYR A C 1
ATOM 1637 O O . TYR A 1 205 ? 7.036 -14.926 -26.498 1.00 92.31 205 TYR A O 1
ATOM 1645 N N . THR A 1 206 ? 8.477 -14.717 -24.794 1.00 92.19 206 THR A N 1
ATOM 1646 C CA . THR A 1 206 ? 8.537 -16.133 -24.415 1.00 92.19 206 THR A CA 1
ATOM 1647 C C . THR A 1 206 ? 7.829 -16.389 -23.082 1.00 92.19 206 THR A C 1
ATOM 1649 O O . THR A 1 206 ? 7.495 -15.467 -22.334 1.00 92.19 206 THR A O 1
ATOM 1652 N N . ALA A 1 207 ? 7.515 -17.649 -22.791 1.00 91.94 207 ALA A N 1
ATOM 1653 C CA . ALA A 1 207 ? 6.739 -18.014 -21.612 1.00 91.94 207 ALA A CA 1
ATOM 1654 C C . ALA A 1 207 ? 7.537 -17.813 -20.314 1.00 91.94 207 ALA A C 1
ATOM 1656 O O . ALA A 1 207 ? 8.613 -18.381 -20.134 1.00 91.94 207 ALA A O 1
ATOM 1657 N N . CYS A 1 208 ? 6.981 -17.071 -19.350 1.00 91.81 208 CYS A N 1
ATOM 1658 C CA . CYS A 1 208 ? 7.629 -16.917 -18.051 1.00 91.81 208 CYS A CA 1
ATOM 1659 C C . CYS A 1 208 ? 7.706 -18.247 -17.277 1.00 91.81 208 CYS A C 1
ATOM 1661 O O . CYS A 1 208 ? 6.686 -18.854 -16.934 1.00 91.81 208 CYS A O 1
ATOM 1663 N N . VAL A 1 209 ? 8.924 -18.610 -16.860 1.00 89.31 209 VAL A N 1
ATOM 1664 C CA . VAL A 1 209 ? 9.246 -19.820 -16.077 1.00 89.31 209 VAL A CA 1
ATOM 1665 C C . VAL A 1 209 ? 8.448 -19.932 -14.769 1.00 89.31 209 VAL A C 1
ATOM 1667 O 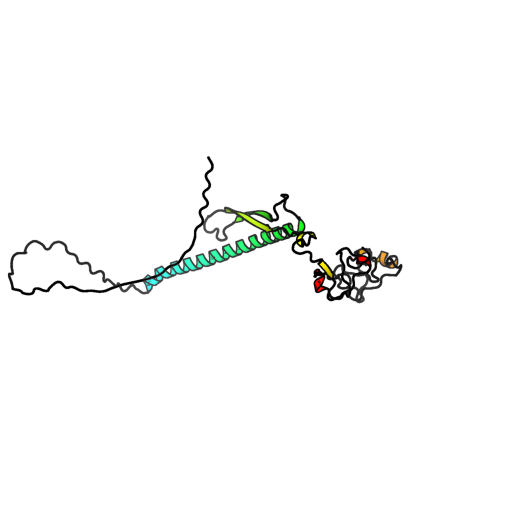O . VAL A 1 209 ? 8.197 -21.029 -14.278 1.00 89.31 209 VAL A O 1
ATOM 1670 N N . TYR A 1 210 ? 8.031 -18.811 -14.176 1.00 89.19 210 TYR A N 1
ATOM 1671 C CA . TYR A 1 210 ? 7.359 -18.816 -12.875 1.00 89.19 210 TYR A CA 1
ATOM 1672 C C . TYR A 1 210 ? 5.843 -18.966 -12.961 1.00 89.19 210 TYR A C 1
ATOM 1674 O O . TYR A 1 210 ? 5.276 -19.697 -12.152 1.00 89.19 210 TYR A O 1
ATOM 1682 N N . CYS A 1 211 ? 5.191 -18.256 -13.885 1.00 87.94 211 CYS A N 1
ATOM 1683 C CA . CYS A 1 211 ? 3.728 -18.185 -13.942 1.00 87.94 211 CYS A CA 1
ATOM 1684 C C . CYS A 1 211 ? 3.100 -18.935 -15.114 1.00 87.94 211 CYS A C 1
ATOM 1686 O O . CYS A 1 211 ? 1.896 -19.139 -15.071 1.00 87.94 211 CYS A O 1
ATOM 1688 N N . VAL A 1 212 ? 3.877 -19.322 -16.130 1.00 86.25 212 VAL A N 1
ATOM 1689 C CA . VAL A 1 212 ? 3.351 -20.002 -17.321 1.00 86.25 212 VAL A CA 1
ATOM 1690 C C . VAL A 1 212 ? 3.683 -21.494 -17.316 1.00 86.25 212 VAL A C 1
ATOM 1692 O O . VAL A 1 212 ? 3.139 -22.182 -18.148 1.00 86.25 212 VAL A O 1
ATOM 1695 N N . LYS A 1 213 ? 4.520 -22.015 -16.395 1.00 73.31 213 LYS A N 1
ATOM 1696 C CA . LYS A 1 213 ? 4.896 -23.440 -16.152 1.00 73.31 213 LYS A CA 1
ATOM 1697 C C . LYS A 1 213 ? 4.083 -24.530 -16.907 1.00 73.31 213 LYS A C 1
ATOM 1699 O O . LYS A 1 213 ? 3.433 -25.357 -16.277 1.00 73.31 213 LYS A O 1
ATOM 1704 N N . LYS A 1 214 ? 4.196 -24.583 -18.242 1.00 68.12 214 LYS A N 1
ATOM 1705 C CA . LYS A 1 214 ? 3.460 -25.471 -19.174 1.00 68.12 214 LYS A CA 1
ATOM 1706 C C . LYS A 1 214 ? 1.940 -25.237 -19.323 1.00 68.12 214 LYS A C 1
ATOM 1708 O O . LYS A 1 214 ? 1.276 -26.015 -19.999 1.00 68.12 214 LYS A O 1
ATOM 1713 N N . GLU A 1 215 ? 1.386 -24.178 -18.749 1.00 74.31 215 GLU A N 1
ATOM 1714 C CA . GLU A 1 215 ? 0.022 -23.710 -19.001 1.00 74.31 215 GLU A CA 1
ATOM 1715 C C . GLU A 1 215 ? -0.056 -22.926 -20.321 1.00 74.31 215 GLU A C 1
ATOM 1717 O O . GLU A 1 215 ? 0.886 -22.237 -20.723 1.00 74.31 215 GLU A O 1
ATOM 1722 N N . LYS A 1 216 ? -1.207 -23.005 -20.999 1.00 78.06 216 LYS A N 1
ATOM 1723 C CA . LYS A 1 216 ? -1.493 -22.160 -22.165 1.00 78.06 216 LYS A CA 1
ATOM 1724 C C . LYS A 1 216 ? -1.584 -20.682 -21.738 1.00 78.06 216 LYS A C 1
ATOM 1726 O O . LYS A 1 216 ? -1.893 -20.396 -20.576 1.00 78.06 216 LYS A O 1
ATOM 1731 N N . PRO A 1 217 ? -1.311 -19.726 -22.646 1.00 80.75 217 PRO A N 1
ATOM 1732 C CA . PRO A 1 217 ? -1.566 -18.317 -22.363 1.00 80.75 217 PRO A CA 1
ATOM 1733 C C . PRO A 1 217 ? -3.039 -18.125 -21.969 1.00 80.75 217 PRO A C 1
ATOM 1735 O O . PRO A 1 217 ? -3.934 -18.677 -22.609 1.00 80.75 217 PRO A O 1
ATOM 1738 N N . GLY A 1 218 ? -3.280 -17.386 -20.881 1.00 81.88 218 GLY A N 1
ATOM 1739 C CA . GLY A 1 218 ? -4.639 -17.034 -20.456 1.00 81.88 218 GLY A CA 1
ATOM 1740 C C . GLY A 1 218 ? -5.306 -16.065 -21.438 1.00 81.88 218 GLY A C 1
ATOM 1741 O O . GLY A 1 218 ? -4.662 -15.588 -22.362 1.00 81.88 218 GLY A O 1
ATOM 1742 N N . ALA A 1 219 ? -6.578 -15.712 -21.227 1.00 85.31 219 ALA A N 1
ATOM 1743 C CA . ALA A 1 219 ? -7.284 -14.770 -22.110 1.00 85.31 219 ALA A CA 1
ATOM 1744 C C . ALA A 1 219 ? -6.553 -13.416 -22.251 1.00 85.31 219 ALA A C 1
ATOM 1746 O O . ALA A 1 219 ? -6.449 -12.869 -23.349 1.00 85.31 219 ALA A O 1
ATOM 1747 N N . MET A 1 220 ? -5.993 -12.925 -21.140 1.00 89.19 220 MET A N 1
ATOM 1748 C CA . MET A 1 220 ? -5.161 -11.724 -21.075 1.00 89.19 220 MET A CA 1
ATOM 1749 C C . MET A 1 220 ? -3.788 -12.073 -20.506 1.00 89.19 220 MET A C 1
ATOM 1751 O O . MET A 1 220 ? -3.686 -12.741 -19.473 1.00 89.19 220 MET A O 1
ATOM 1755 N N . VAL A 1 221 ? -2.740 -11.573 -21.150 1.00 92.44 221 VAL A N 1
ATOM 1756 C CA . VAL A 1 221 ? -1.348 -11.735 -20.729 1.00 92.44 221 VAL A CA 1
ATOM 1757 C C . VAL A 1 221 ? -0.704 -10.376 -20.491 1.00 92.44 221 VAL A C 1
ATOM 1759 O O . VAL A 1 221 ? -1.091 -9.362 -21.069 1.00 92.44 221 VAL A O 1
ATOM 1762 N N . TYR A 1 222 ? 0.282 -10.356 -19.605 1.00 93.00 222 TYR A N 1
ATOM 1763 C CA . TYR A 1 222 ? 1.020 -9.162 -19.225 1.00 93.00 222 TYR A CA 1
ATOM 1764 C C . TYR A 1 222 ? 2.411 -9.207 -19.830 1.00 93.00 222 TYR A C 1
ATOM 1766 O O . TYR A 1 222 ? 3.156 -10.165 -19.612 1.00 93.00 222 TYR A O 1
ATOM 1774 N N . ILE A 1 223 ? 2.755 -8.155 -20.556 1.00 92.25 223 ILE A N 1
ATOM 1775 C CA . ILE A 1 223 ? 4.067 -7.956 -21.161 1.00 92.25 223 ILE A CA 1
ATOM 1776 C C . ILE A 1 223 ? 4.668 -6.649 -20.655 1.00 92.25 223 ILE A C 1
ATOM 1778 O O . ILE A 1 223 ? 3.984 -5.803 -20.074 1.00 92.25 223 ILE A O 1
ATOM 1782 N N . THR A 1 224 ? 5.970 -6.496 -20.850 1.00 91.12 224 THR A N 1
ATOM 1783 C CA . THR A 1 224 ? 6.673 -5.242 -20.580 1.00 91.12 224 THR A CA 1
ATOM 1784 C C . THR A 1 224 ? 7.429 -4.809 -21.825 1.00 91.12 224 THR A C 1
ATOM 1786 O O . THR A 1 224 ? 7.835 -5.654 -22.620 1.00 91.12 224 THR A O 1
ATOM 1789 N N . ASN A 1 225 ? 7.652 -3.506 -21.989 1.00 88.00 225 ASN A N 1
ATOM 1790 C CA . ASN A 1 225 ? 8.289 -2.974 -23.203 1.00 88.00 225 ASN A CA 1
ATOM 1791 C C . ASN A 1 225 ? 9.727 -3.484 -23.405 1.00 88.00 225 ASN A C 1
ATOM 1793 O O . ASN A 1 225 ? 10.182 -3.593 -24.538 1.00 88.00 225 ASN A O 1
ATOM 1797 N N . TYR A 1 226 ? 10.425 -3.809 -22.313 1.00 82.12 226 TYR A N 1
ATOM 1798 C CA . TYR A 1 226 ? 11.817 -4.279 -22.320 1.00 82.12 226 TYR A CA 1
ATOM 1799 C C . TYR A 1 226 ? 11.992 -5.749 -21.984 1.00 82.12 226 TYR A C 1
ATOM 1801 O O . TYR A 1 226 ? 13.031 -6.332 -22.279 1.00 82.12 226 TYR A O 1
ATOM 1809 N N . GLY A 1 227 ? 11.012 -6.357 -21.322 1.00 86.50 227 GLY A N 1
ATOM 1810 C CA . GLY A 1 227 ? 11.092 -7.767 -20.988 1.00 86.50 227 GLY A CA 1
ATOM 1811 C C . GLY A 1 227 ? 10.973 -8.631 -22.235 1.00 86.50 227 GLY A C 1
ATOM 1812 O O . GLY A 1 227 ? 10.346 -8.257 -23.219 1.00 86.50 227 GLY A O 1
ATOM 1813 N N . THR A 1 228 ? 11.533 -9.828 -22.155 1.00 89.75 228 THR A N 1
ATOM 1814 C CA . THR A 1 228 ? 11.431 -10.864 -23.192 1.00 89.75 228 THR A CA 1
ATOM 1815 C C . THR A 1 228 ? 10.412 -11.943 -22.836 1.00 89.75 228 THR A C 1
ATOM 1817 O O . THR A 1 228 ? 10.213 -12.888 -23.593 1.00 89.75 228 THR A O 1
ATOM 1820 N N . ASN A 1 229 ? 9.755 -11.826 -21.678 1.00 91.75 229 ASN A N 1
ATOM 1821 C CA . ASN A 1 229 ? 8.817 -12.815 -21.159 1.00 91.75 229 ASN A CA 1
ATOM 1822 C C . ASN A 1 229 ? 7.405 -12.234 -21.030 1.00 91.75 229 ASN A C 1
ATOM 1824 O O . ASN A 1 229 ? 7.245 -11.096 -20.587 1.00 91.75 229 ASN A O 1
ATOM 1828 N N . TYR A 1 230 ? 6.386 -13.036 -21.342 1.00 92.56 230 TYR A N 1
ATOM 1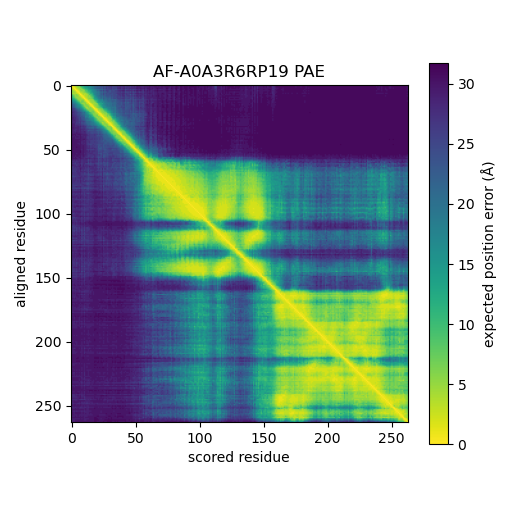829 C CA . TYR A 1 230 ? 4.992 -12.736 -21.009 1.00 92.56 230 TYR A CA 1
ATOM 1830 C C . TYR A 1 230 ? 4.556 -13.464 -19.732 1.00 92.56 230 TYR A C 1
ATOM 1832 O O . TYR A 1 230 ? 5.082 -14.521 -19.366 1.00 92.56 230 TYR A O 1
ATOM 1840 N N . HIS A 1 231 ? 3.563 -12.902 -19.046 1.00 92.75 231 HIS A N 1
ATOM 1841 C CA . HIS A 1 231 ? 3.090 -13.383 -17.754 1.00 92.75 231 HIS A CA 1
ATOM 1842 C C . HIS A 1 231 ? 1.565 -13.549 -17.726 1.00 92.75 231 HIS A C 1
ATOM 1844 O O . HIS A 1 231 ? 0.842 -12.657 -18.143 1.00 92.75 231 HIS A O 1
ATOM 1850 N N . ASN A 1 232 ? 1.055 -14.627 -17.121 1.00 92.12 232 ASN A N 1
ATOM 1851 C CA . ASN A 1 232 ? -0.395 -14.813 -16.920 1.00 92.12 232 ASN A CA 1
ATOM 1852 C C . ASN A 1 232 ? -0.958 -14.031 -15.713 1.00 92.12 232 ASN A C 1
ATOM 1854 O O . ASN A 1 232 ? -2.159 -13.810 -15.606 1.00 92.12 232 ASN A O 1
ATOM 1858 N N . ARG A 1 233 ? -0.106 -13.615 -14.765 1.00 89.12 233 ARG A N 1
ATOM 1859 C CA . ARG A 1 233 ? -0.522 -12.954 -13.513 1.00 89.12 233 ARG A CA 1
ATOM 1860 C C . ARG A 1 233 ? 0.250 -11.652 -13.309 1.00 89.12 233 ARG A C 1
ATOM 1862 O O . ARG A 1 233 ? 1.481 -11.688 -13.301 1.00 89.12 233 ARG A O 1
ATOM 1869 N N . LYS A 1 234 ? -0.448 -10.547 -13.002 1.00 87.88 234 LYS A N 1
ATOM 1870 C CA . LYS A 1 234 ? 0.174 -9.272 -12.565 1.00 87.88 234 LYS A CA 1
ATOM 1871 C C . LYS A 1 234 ? 1.038 -9.443 -11.311 1.00 87.88 234 LYS A C 1
ATOM 1873 O O . LYS A 1 234 ? 1.960 -8.678 -11.056 1.00 87.88 234 LYS A O 1
ATOM 1878 N N . THR A 1 235 ? 0.734 -10.458 -10.506 1.00 87.88 235 THR A N 1
ATOM 1879 C CA . THR A 1 235 ? 1.423 -10.759 -9.249 1.00 87.88 235 THR A CA 1
ATOM 1880 C C . THR A 1 235 ? 2.641 -11.665 -9.402 1.00 87.88 235 THR A C 1
ATOM 1882 O O . THR A 1 235 ? 3.224 -12.056 -8.394 1.00 87.88 235 THR A O 1
ATOM 1885 N N . CYS A 1 236 ? 3.055 -11.992 -10.631 1.00 88.38 236 CYS A N 1
ATOM 1886 C CA . CYS A 1 236 ? 4.212 -12.849 -10.858 1.00 88.38 236 CYS A CA 1
ATOM 1887 C C . CYS A 1 236 ? 5.494 -12.240 -10.270 1.00 88.38 236 CYS A C 1
ATOM 1889 O O . CYS A 1 236 ? 5.820 -11.081 -10.521 1.00 88.38 236 CYS A O 1
ATOM 1891 N N . ARG A 1 237 ? 6.272 -13.056 -9.549 1.00 87.75 237 ARG A N 1
ATOM 1892 C CA . ARG A 1 237 ? 7.585 -12.672 -9.000 1.00 87.75 237 ARG A CA 1
ATOM 1893 C C . ARG A 1 237 ? 8.612 -12.247 -10.052 1.00 87.75 237 ARG A C 1
ATOM 1895 O O . ARG A 1 237 ? 9.569 -11.579 -9.706 1.00 87.75 237 ARG A O 1
ATOM 1902 N N . GLY A 1 238 ? 8.445 -12.676 -11.305 1.00 83.38 238 GLY A N 1
ATOM 1903 C CA . GLY A 1 238 ? 9.297 -12.242 -12.417 1.00 83.38 238 GLY A CA 1
ATOM 1904 C C . GLY A 1 238 ? 8.896 -10.884 -12.998 1.00 83.38 238 GLY A C 1
ATOM 1905 O O . GLY A 1 238 ? 9.680 -10.295 -13.724 1.00 83.38 238 GLY A O 1
ATOM 1906 N N . LEU A 1 239 ? 7.687 -10.405 -12.683 1.00 86.56 239 LEU A N 1
ATOM 1907 C CA . LEU A 1 239 ? 7.152 -9.120 -13.138 1.00 86.56 239 LEU A CA 1
ATOM 1908 C C . LEU A 1 239 ? 7.267 -8.044 -12.048 1.00 86.56 239 LEU A C 1
ATOM 1910 O O . LEU A 1 239 ? 7.527 -6.877 -12.327 1.00 86.56 239 LEU A O 1
ATOM 1914 N N . LYS A 1 240 ? 7.080 -8.440 -10.785 1.00 83.75 240 LYS A N 1
ATOM 1915 C CA . LYS A 1 240 ? 7.246 -7.570 -9.619 1.00 83.75 240 LYS A CA 1
ATOM 1916 C C . LYS A 1 240 ? 8.721 -7.412 -9.261 1.00 83.75 240 LYS A C 1
ATOM 1918 O O . LYS A 1 240 ? 9.463 -8.389 -9.250 1.00 83.75 240 LYS A O 1
ATOM 1923 N N . ARG A 1 241 ? 9.109 -6.204 -8.847 1.00 80.31 241 ARG A N 1
ATOM 1924 C CA . ARG A 1 241 ? 10.400 -5.952 -8.197 1.00 80.31 241 ARG A CA 1
ATOM 1925 C C . ARG A 1 241 ? 10.194 -5.203 -6.887 1.00 80.31 241 ARG A C 1
ATOM 1927 O O . ARG A 1 241 ? 9.353 -4.308 -6.813 1.00 80.31 241 ARG A O 1
ATOM 1934 N N . THR A 1 242 ? 10.956 -5.578 -5.872 1.00 85.25 242 THR A N 1
ATOM 1935 C CA . THR A 1 242 ? 10.976 -4.873 -4.589 1.00 85.25 242 THR A CA 1
ATOM 1936 C C . THR A 1 242 ? 11.949 -3.709 -4.694 1.00 85.25 242 THR A C 1
ATOM 1938 O O . THR A 1 242 ? 13.095 -3.911 -5.092 1.00 85.25 242 THR A O 1
ATOM 1941 N N . VAL A 1 243 ? 11.490 -2.507 -4.352 1.00 88.25 243 VAL A N 1
ATOM 1942 C CA . VAL A 1 243 ? 12.295 -1.281 -4.352 1.00 88.25 243 VAL A CA 1
ATOM 1943 C C . VAL A 1 243 ? 12.304 -0.729 -2.940 1.00 88.25 243 VAL A C 1
ATOM 1945 O O . VAL A 1 243 ? 11.241 -0.579 -2.342 1.00 88.25 243 VAL A O 1
ATOM 1948 N N . MET A 1 244 ? 13.492 -0.441 -2.428 1.00 88.06 244 MET A N 1
ATOM 1949 C CA . MET A 1 244 ? 13.716 0.136 -1.108 1.00 88.06 244 MET A CA 1
ATOM 1950 C C . MET A 1 244 ? 14.363 1.508 -1.286 1.00 88.06 244 MET A C 1
ATOM 1952 O O . MET A 1 244 ? 15.202 1.666 -2.171 1.00 88.06 244 MET A O 1
ATOM 1956 N N . ALA A 1 245 ? 13.966 2.486 -0.476 1.00 87.44 245 ALA A N 1
ATOM 1957 C CA . ALA A 1 245 ? 14.671 3.758 -0.368 1.00 87.44 245 ALA A CA 1
ATOM 1958 C C . ALA A 1 245 ? 15.650 3.656 0.805 1.00 87.44 245 ALA A C 1
ATOM 1960 O O . ALA A 1 245 ? 15.239 3.307 1.911 1.00 87.44 245 ALA A O 1
ATOM 1961 N N . ILE A 1 246 ? 16.929 3.911 0.549 1.00 87.75 246 ILE A N 1
ATOM 1962 C CA . ILE A 1 246 ? 17.993 3.919 1.556 1.00 87.75 246 ILE A CA 1
ATOM 1963 C C . ILE A 1 246 ? 18.774 5.234 1.443 1.00 87.75 246 ILE A C 1
ATOM 1965 O O . ILE A 1 246 ? 18.847 5.793 0.342 1.00 87.75 246 ILE A O 1
ATOM 1969 N N . PRO A 1 247 ? 19.362 5.750 2.532 1.00 87.50 247 PRO A N 1
ATOM 1970 C CA . PRO A 1 247 ? 20.245 6.906 2.436 1.00 87.50 247 PRO A CA 1
ATOM 1971 C C . PRO A 1 247 ? 21.493 6.547 1.618 1.00 87.50 247 PRO A C 1
ATOM 1973 O O . PRO A 1 247 ? 21.980 5.412 1.664 1.00 87.50 247 PRO A O 1
ATOM 1976 N N . TYR A 1 248 ? 22.029 7.510 0.862 1.00 85.44 248 TYR A N 1
ATOM 1977 C CA . TYR A 1 248 ? 23.187 7.297 -0.013 1.00 85.44 248 TYR A CA 1
ATOM 1978 C C . TYR A 1 248 ? 24.401 6.732 0.739 1.00 85.44 248 TYR A C 1
ATOM 1980 O O . TYR A 1 248 ? 25.102 5.866 0.216 1.00 85.44 248 TYR A O 1
ATOM 1988 N N . SER A 1 249 ? 24.600 7.142 1.994 1.00 85.62 249 SER A N 1
ATOM 1989 C CA . SER A 1 249 ? 25.650 6.639 2.889 1.00 85.62 249 SER A CA 1
ATOM 1990 C C . SER A 1 249 ? 25.613 5.115 3.090 1.00 85.62 249 SER A C 1
ATOM 1992 O O . SER A 1 249 ? 26.655 4.499 3.302 1.00 85.62 249 SER A O 1
ATOM 1994 N N . GLN A 1 250 ? 24.442 4.484 2.958 1.00 85.88 250 GLN A N 1
ATOM 1995 C CA . GLN A 1 250 ? 24.242 3.039 3.127 1.00 85.88 250 GLN A CA 1
ATOM 1996 C C . GLN A 1 250 ? 24.319 2.244 1.816 1.00 85.88 250 GLN A C 1
ATOM 1998 O O . GLN A 1 250 ? 24.154 1.025 1.824 1.00 85.88 250 GLN A O 1
ATOM 2003 N N . THR A 1 251 ? 24.589 2.890 0.677 1.00 83.44 251 THR A N 1
ATOM 2004 C CA . THR A 1 251 ? 24.671 2.198 -0.625 1.00 83.44 251 THR A CA 1
ATOM 2005 C C . THR A 1 251 ? 25.866 1.261 -0.765 1.00 83.44 251 THR A C 1
ATOM 2007 O O . THR A 1 251 ? 25.909 0.485 -1.717 1.00 83.44 251 THR A O 1
ATOM 2010 N N . GLY A 1 252 ? 26.841 1.314 0.147 1.00 81.31 252 GLY A N 1
ATOM 2011 C CA . GLY A 1 252 ? 27.950 0.358 0.181 1.00 81.31 252 GLY A CA 1
ATOM 2012 C C . GLY A 1 252 ? 28.786 0.321 -1.104 1.00 81.31 252 GLY A C 1
ATOM 2013 O O . GLY A 1 252 ? 29.302 -0.733 -1.459 1.00 81.31 252 GLY A O 1
ATOM 2014 N N . GLY A 1 253 ? 28.890 1.443 -1.828 1.00 82.38 253 GLY A N 1
ATOM 2015 C CA . GLY A 1 253 ? 29.688 1.536 -3.056 1.00 82.38 253 GLY A CA 1
ATOM 2016 C C . GLY A 1 253 ? 29.004 1.014 -4.325 1.00 82.38 253 GLY A C 1
ATOM 2017 O O . GLY A 1 253 ? 29.676 0.827 -5.339 1.00 82.38 253 GLY A O 1
ATOM 2018 N N . MET A 1 254 ? 27.684 0.791 -4.310 1.00 87.69 254 MET A N 1
ATOM 2019 C CA . MET A 1 254 ? 26.926 0.515 -5.536 1.00 87.69 254 MET A CA 1
ATOM 2020 C C . MET A 1 254 ? 27.142 1.622 -6.573 1.00 87.69 254 MET A C 1
ATOM 2022 O O . MET A 1 254 ? 27.175 2.809 -6.249 1.00 87.69 254 MET A O 1
ATOM 2026 N N . ARG A 1 255 ? 27.242 1.245 -7.848 1.00 90.31 255 ARG A N 1
ATOM 2027 C CA . ARG A 1 255 ? 27.374 2.220 -8.940 1.00 90.31 255 ARG A CA 1
ATOM 2028 C C . ARG A 1 255 ? 26.033 2.897 -9.225 1.00 90.31 255 ARG A C 1
ATOM 2030 O O . ARG A 1 255 ? 24.972 2.284 -9.091 1.00 90.31 255 ARG A O 1
ATOM 2037 N N . CYS A 1 256 ? 26.069 4.148 -9.677 1.00 89.50 256 CYS A N 1
ATOM 2038 C CA . CYS A 1 256 ? 24.857 4.812 -10.150 1.00 89.50 256 CYS A CA 1
ATOM 2039 C C . CYS A 1 256 ? 24.333 4.101 -11.405 1.00 89.50 256 CYS A C 1
ATOM 2041 O O . CYS A 1 256 ? 25.105 3.700 -12.283 1.00 89.50 256 CYS A O 1
ATOM 2043 N N . CYS A 1 257 ? 23.015 3.950 -11.514 1.00 90.88 257 CYS A N 1
ATOM 2044 C CA . CYS A 1 257 ? 22.385 3.508 -12.750 1.00 90.88 257 CYS A CA 1
ATOM 2045 C C . CYS A 1 257 ? 22.775 4.441 -13.910 1.00 90.88 257 CYS A C 1
ATOM 2047 O O . CYS A 1 257 ? 22.697 5.657 -13.771 1.00 90.88 257 CYS A O 1
ATOM 2049 N N . GLN A 1 258 ? 23.113 3.889 -15.080 1.00 85.81 258 GLN A N 1
ATOM 2050 C CA . GLN A 1 258 ? 23.499 4.680 -16.259 1.00 85.81 258 GLN A CA 1
ATOM 2051 C C . GLN A 1 258 ? 22.431 5.709 -16.663 1.00 85.81 258 GLN A C 1
ATOM 2053 O O . GLN A 1 258 ? 22.763 6.837 -17.004 1.00 85.81 258 GLN A O 1
ATOM 2058 N N . GLY A 1 259 ? 21.147 5.354 -16.546 1.00 82.56 259 GLY A N 1
ATOM 2059 C CA . GLY A 1 259 ? 20.042 6.280 -16.815 1.00 82.56 259 GLY A CA 1
ATOM 2060 C C . GLY A 1 259 ? 19.815 7.337 -15.727 1.00 82.56 259 GLY A C 1
ATOM 2061 O O . GLY A 1 259 ? 19.107 8.302 -15.976 1.00 82.56 259 GLY A O 1
ATOM 2062 N N . CYS A 1 260 ? 20.381 7.160 -14.529 1.00 84.69 260 CYS A N 1
ATOM 2063 C CA . CYS A 1 260 ? 20.327 8.139 -13.434 1.00 84.69 260 CYS A CA 1
ATOM 2064 C C . CYS A 1 260 ? 21.631 8.934 -13.267 1.00 84.69 260 CYS A C 1
ATOM 2066 O O . CYS A 1 260 ? 21.641 9.922 -12.542 1.00 84.69 260 CYS A O 1
ATOM 2068 N N . GLY A 1 261 ? 22.737 8.469 -13.853 1.00 71.31 261 GLY A N 1
ATOM 2069 C CA . GLY A 1 261 ? 24.055 9.095 -13.745 1.00 71.31 261 GLY A CA 1
ATOM 2070 C C . GLY A 1 261 ? 24.315 10.177 -14.791 1.00 71.31 261 GLY A C 1
ATOM 2071 O O . GLY A 1 261 ? 25.230 10.966 -14.604 1.00 71.31 261 GLY A O 1
ATOM 2072 N N . GLY A 1 262 ? 23.521 10.219 -15.866 1.00 63.09 262 GLY A N 1
ATOM 2073 C CA . GLY A 1 262 ? 23.603 11.239 -16.919 1.00 63.09 262 GLY A CA 1
ATOM 2074 C C . GLY A 1 262 ? 22.752 12.490 -16.672 1.00 63.09 262 GLY A C 1
ATOM 2075 O O . GLY A 1 262 ? 22.533 13.247 -17.611 1.00 63.09 262 GLY A O 1
ATOM 2076 N N . SER A 1 263 ? 22.235 12.666 -15.453 1.00 46.06 263 SER A N 1
ATOM 2077 C CA . SER A 1 263 ? 21.455 13.833 -15.017 1.00 46.06 263 SER A CA 1
ATOM 2078 C C . SER A 1 263 ? 22.186 14.597 -13.926 1.00 46.06 263 SER A C 1
ATOM 2080 O O . SER A 1 263 ? 22.576 13.915 -12.938 1.00 46.06 263 SER A O 1
#